Protein AF-0000000077106224 (afdb_homodimer)

Secondary structure (DSSP, 8-state):
-EEEEEEEE-S-HHHHHHHHHHHTTTS--EEEEEETTEEEEE-SS-EEEEE--TT-SPP---TT-EEEEE-SSHHHHHHHHHHHHHTT-EEEEEEEEETTEEEEEEE-TT--EEEEE-/-EEEEEEEE-S-HHHHHHHHHHHTTTS--EEEEEETTEEEEE-SS-EEEEE--TT-SPP---TT-EEEEE-SSHHHHHHHHHHHHHTT-EEEEEEEEETTEEEEEEE-TT--EEEEE-

Structure (mmCIF, N/CA/C/O backbone):
data_AF-0000000077106224-model_v1
#
loop_
_entity.id
_entity.type
_entity.pdbx_description
1 polymer 'Glyoxalase/bleomycin resistance protein/dioxygenase'
#
loop_
_atom_site.group_PDB
_atom_site.id
_atom_site.type_symbol
_atom_site.label_atom_id
_atom_site.label_alt_id
_atom_site.label_comp_id
_atom_site.label_asym_id
_atom_site.label_entity_id
_atom_site.label_seq_id
_atom_site.pdbx_PDB_ins_code
_atom_site.Cartn_x
_atom_site.Cartn_y
_atom_site.Cartn_z
_atom_site.occupancy
_atom_site.B_iso_or_equiv
_atom_site.auth_seq_id
_atom_site.auth_comp_id
_atom_site.auth_asym_id
_atom_site.auth_atom_id
_atom_site.pdbx_PDB_model_num
ATOM 1 N N . MET A 1 1 ? 2.574 3.871 15.477 1 91.69 1 MET A N 1
ATOM 2 C CA . MET A 1 1 ? 2.037 3.881 14.125 1 91.69 1 MET A CA 1
ATOM 3 C C . MET A 1 1 ? 2.189 2.512 13.469 1 91.69 1 MET A C 1
ATOM 5 O O . MET A 1 1 ? 3.221 1.855 13.625 1 91.69 1 MET A O 1
ATOM 9 N N . LYS A 1 2 ? 1.14 2.057 12.742 1 93.25 2 LYS A N 1
ATOM 10 C CA . LYS A 1 2 ? 1.173 0.781 12.039 1 93.25 2 LYS A CA 1
ATOM 11 C C . LYS A 1 2 ? 0.672 0.936 10.602 1 93.25 2 LYS A C 1
ATOM 13 O O . LYS A 1 2 ? -0.327 1.614 10.359 1 93.25 2 LYS A O 1
ATOM 18 N N . LEU A 1 3 ? 1.381 0.461 9.648 1 95.12 3 LEU A N 1
ATOM 19 C CA . LEU A 1 3 ? 0.882 0.271 8.289 1 95.12 3 LEU A CA 1
ATOM 20 C C . LEU A 1 3 ? -0.047 -0.937 8.219 1 95.12 3 LEU A C 1
ATOM 22 O O . LEU A 1 3 ? 0.413 -2.08 8.211 1 95.12 3 LEU A O 1
ATOM 26 N N . ASN A 1 4 ? -1.35 -0.7 8.195 1 95.5 4 ASN A N 1
ATOM 27 C CA . ASN A 1 4 ? -2.201 -1.866 8.406 1 95.5 4 ASN A CA 1
ATOM 28 C C . ASN A 1 4 ? -3.408 -1.853 7.469 1 95.5 4 ASN A C 1
ATOM 30 O O . ASN A 1 4 ? -4.371 -2.594 7.68 1 95.5 4 ASN A O 1
ATOM 34 N N . TYR A 1 5 ? -3.348 -0.993 6.473 1 96.75 5 TYR A N 1
ATOM 35 C CA . TYR A 1 5 ? -4.492 -0.914 5.57 1 96.75 5 TYR A CA 1
ATOM 36 C C . TYR A 1 5 ? -4.047 -0.562 4.156 1 96.75 5 TYR A C 1
ATOM 38 O O . TYR A 1 5 ? -3.242 0.35 3.959 1 96.75 5 TYR A O 1
ATOM 46 N N . VAL A 1 6 ? -4.559 -1.323 3.193 1 98.12 6 VAL A N 1
ATOM 47 C CA . VAL A 1 6 ? -4.285 -1.046 1.786 1 98.12 6 VAL A CA 1
ATOM 48 C C . VAL A 1 6 ? -5.555 -1.257 0.962 1 98.12 6 VAL A C 1
ATOM 50 O O . VAL A 1 6 ? -6.293 -2.219 1.184 1 98.12 6 VAL A O 1
ATOM 53 N N . VAL A 1 7 ? -5.766 -0.359 0.077 1 98 7 VAL A N 1
ATOM 54 C CA . VAL A 1 7 ? -6.801 -0.491 -0.945 1 98 7 VAL A CA 1
ATOM 55 C C . VAL A 1 7 ? -6.164 -0.449 -2.332 1 98 7 VAL A C 1
ATOM 57 O O . VAL A 1 7 ? -5.293 0.384 -2.6 1 98 7 VAL A O 1
ATOM 60 N N . LEU A 1 8 ? -6.551 -1.363 -3.156 1 98.44 8 LEU A N 1
ATOM 61 C CA . LEU A 1 8 ? -6.191 -1.307 -4.57 1 98.44 8 LEU A CA 1
ATOM 62 C C . LEU A 1 8 ? -7.43 -1.137 -5.438 1 98.44 8 LEU A C 1
ATOM 64 O O . LEU A 1 8 ? -8.492 -1.69 -5.133 1 98.44 8 LEU A O 1
ATOM 68 N N . GLY A 1 9 ? -7.285 -0.373 -6.48 1 98 9 GLY A N 1
ATOM 69 C CA . GLY A 1 9 ? -8.375 -0.219 -7.434 1 98 9 GLY A CA 1
ATOM 70 C C . GLY A 1 9 ? -8.516 -1.399 -8.375 1 98 9 GLY A C 1
ATOM 71 O O . GLY A 1 9 ? -7.52 -2.035 -8.734 1 98 9 GLY A O 1
ATOM 72 N N . THR A 1 10 ? -9.703 -1.619 -8.812 1 98.12 10 THR A N 1
ATOM 73 C CA . THR A 1 10 ? -9.953 -2.68 -9.781 1 98.12 10 THR A CA 1
ATOM 74 C C . THR A 1 10 ? -11 -2.25 -10.805 1 98.12 10 THR A C 1
ATOM 76 O O . THR A 1 10 ? -11.883 -1.445 -10.492 1 98.12 10 THR A O 1
ATOM 79 N N . ASN A 1 11 ? -10.867 -2.725 -11.992 1 97.94 11 ASN A N 1
ATOM 80 C CA . ASN A 1 11 ? -11.812 -2.445 -13.07 1 97.94 11 ASN A CA 1
ATOM 81 C C . ASN A 1 11 ? -12.797 -3.594 -13.258 1 97.94 11 ASN A C 1
ATOM 83 O O . ASN A 1 11 ? -13.734 -3.484 -14.055 1 97.94 11 ASN A O 1
ATOM 87 N N . ASN A 1 12 ? -12.586 -4.699 -12.625 1 96.88 12 ASN A N 1
ATOM 88 C CA . ASN A 1 12 ? -13.438 -5.883 -12.633 1 96.88 12 ASN A CA 1
ATOM 89 C C . ASN A 1 12 ? -13.469 -6.566 -11.273 1 96.88 12 ASN A C 1
ATOM 91 O O . ASN A 1 12 ? -12.648 -7.441 -10.992 1 96.88 12 ASN A O 1
ATOM 95 N N . MET A 1 13 ? -14.516 -6.238 -10.453 1 96.94 13 MET A N 1
ATOM 96 C CA . MET A 1 13 ? -14.594 -6.68 -9.062 1 96.94 13 MET A CA 1
ATOM 97 C C . MET A 1 13 ? -14.664 -8.203 -8.977 1 96.94 13 MET A C 1
ATOM 99 O O . MET A 1 13 ? -13.953 -8.812 -8.18 1 96.94 13 MET A O 1
ATOM 103 N N . ASP A 1 14 ? -15.43 -8.773 -9.805 1 96.62 14 ASP A N 1
ATOM 104 C CA . ASP A 1 14 ? -15.594 -10.219 -9.758 1 96.62 14 ASP A CA 1
ATOM 105 C C . ASP A 1 14 ? -14.266 -10.93 -10.016 1 96.62 14 ASP A C 1
ATOM 107 O O . ASP A 1 14 ? -13.883 -11.828 -9.266 1 96.62 14 ASP A O 1
ATOM 111 N N . ALA A 1 15 ? -13.609 -10.523 -11.078 1 97.38 15 ALA A N 1
ATOM 112 C CA . ALA A 1 15 ? -12.312 -11.117 -11.414 1 97.38 15 ALA A CA 1
ATOM 113 C C . ALA A 1 15 ? -11.289 -10.844 -10.32 1 97.38 15 ALA A C 1
ATOM 115 O O . ALA A 1 15 ? -10.5 -11.727 -9.969 1 97.38 15 ALA A O 1
ATOM 116 N N . GLY A 1 16 ? -11.328 -9.617 -9.797 1 97.62 16 GLY A N 1
ATOM 117 C CA . GLY A 1 16 ? -10.414 -9.258 -8.727 1 97.62 16 GLY A CA 1
ATOM 118 C C . GLY A 1 16 ? -10.625 -10.062 -7.461 1 97.62 16 GLY A C 1
ATOM 119 O O . GLY A 1 16 ? -9.664 -10.523 -6.84 1 97.62 16 GLY A O 1
ATOM 120 N N . VAL A 1 17 ? -11.852 -10.211 -7.117 1 96.69 17 VAL A N 1
ATOM 121 C CA . VAL A 1 17 ? -12.195 -10.961 -5.914 1 96.69 17 VAL A CA 1
ATOM 122 C C . VAL A 1 17 ? -11.75 -12.414 -6.062 1 96.69 17 VAL A C 1
ATOM 124 O O . VAL A 1 17 ? -11.164 -12.984 -5.137 1 96.69 17 VAL A O 1
ATOM 127 N N . LYS A 1 18 ? -11.969 -12.977 -7.195 1 96.44 18 LYS A N 1
ATOM 128 C CA . LYS A 1 18 ? -11.508 -14.336 -7.445 1 96.44 18 LYS A CA 1
ATOM 129 C C . LYS A 1 18 ? -9.992 -14.438 -7.309 1 96.44 18 LYS A C 1
ATOM 131 O O . LYS A 1 18 ? -9.484 -15.391 -6.715 1 96.44 18 LYS A O 1
ATOM 136 N N . PHE A 1 19 ? -9.32 -13.516 -7.836 1 98.06 19 PHE A N 1
ATOM 137 C CA . PHE A 1 19 ? -7.863 -13.453 -7.777 1 98.06 19 PHE A CA 1
ATOM 138 C C . PHE A 1 19 ? -7.383 -13.422 -6.332 1 98.06 19 PHE A C 1
ATOM 140 O O . PHE A 1 19 ? -6.586 -14.273 -5.926 1 98.06 19 PHE A O 1
ATOM 147 N N . TYR A 1 20 ? -7.883 -12.562 -5.527 1 97.62 20 TYR A N 1
ATOM 148 C CA . TYR A 1 20 ? -7.359 -12.359 -4.184 1 97.62 20 TYR A CA 1
ATOM 149 C C . TYR A 1 20 ? -7.918 -13.391 -3.2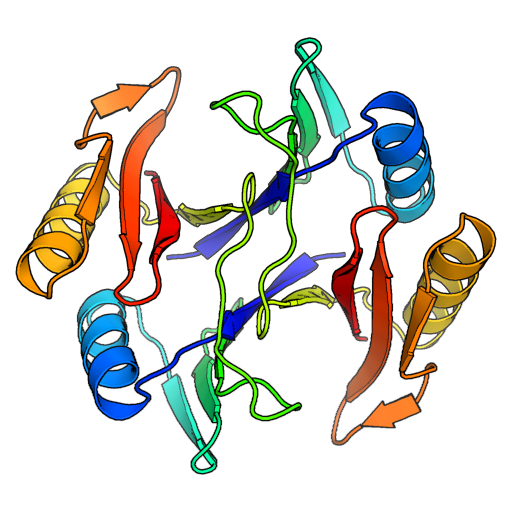17 1 97.62 20 TYR A C 1
ATOM 151 O O . TYR A 1 20 ? -7.254 -13.773 -2.25 1 97.62 20 TYR A O 1
ATOM 159 N N . ASP A 1 21 ? -9.141 -13.891 -3.471 1 95.94 21 ASP A N 1
ATOM 160 C CA . ASP A 1 21 ? -9.609 -15.055 -2.725 1 95.94 21 ASP A CA 1
ATOM 161 C C . ASP A 1 21 ? -8.602 -16.203 -2.807 1 95.94 21 ASP A C 1
ATOM 163 O O . ASP A 1 21 ? -8.297 -16.844 -1.799 1 95.94 21 ASP A O 1
ATOM 167 N N . SER A 1 22 ? -8.188 -16.391 -4.02 1 94.94 22 SER A N 1
ATOM 168 C CA . SER A 1 22 ? -7.254 -17.484 -4.258 1 94.94 22 SER A CA 1
ATOM 169 C C . SER A 1 22 ? -5.902 -17.203 -3.609 1 94.94 22 SER A C 1
ATOM 171 O O . SER A 1 22 ? -5.289 -18.094 -3.029 1 94.94 22 SER A O 1
ATOM 173 N N . LEU A 1 23 ? -5.441 -15.992 -3.709 1 94.44 23 LEU A N 1
ATOM 174 C CA . LEU A 1 23 ? -4.148 -15.609 -3.146 1 94.44 23 LEU A CA 1
ATOM 175 C C . LEU A 1 23 ? -4.156 -15.758 -1.628 1 94.44 23 LEU A C 1
ATOM 177 O O . LEU A 1 23 ? -3.164 -16.188 -1.037 1 94.44 23 LEU A O 1
ATOM 181 N N . PHE A 1 24 ? -5.297 -15.414 -1.008 1 93.81 24 PHE A N 1
ATOM 182 C CA . PHE A 1 24 ? -5.359 -15.344 0.447 1 93.81 24 PHE A CA 1
ATOM 183 C C . PHE A 1 24 ? -5.953 -16.625 1.024 1 93.81 24 PHE A C 1
ATOM 185 O O . PHE A 1 24 ? -6.246 -16.703 2.219 1 93.81 24 PHE A O 1
ATOM 192 N N . ASP A 1 25 ? -6.211 -17.594 0.212 1 88.88 25 ASP A N 1
ATOM 193 C CA . ASP A 1 25 ? -6.895 -18.828 0.584 1 88.88 25 ASP A CA 1
ATOM 194 C C . ASP A 1 25 ? -6.254 -19.453 1.816 1 88.88 25 ASP A C 1
ATOM 196 O O . ASP A 1 25 ? -6.953 -19.984 2.686 1 88.88 25 ASP A O 1
ATOM 200 N N . HIS A 1 26 ? -4.965 -19.344 2.102 1 82.88 26 HIS A N 1
ATOM 201 C CA . HIS A 1 26 ? -4.316 -20 3.229 1 82.88 26 HIS A CA 1
ATOM 202 C C . HIS A 1 26 ? -3.902 -19 4.297 1 82.88 26 HIS A C 1
ATOM 204 O O . HIS A 1 2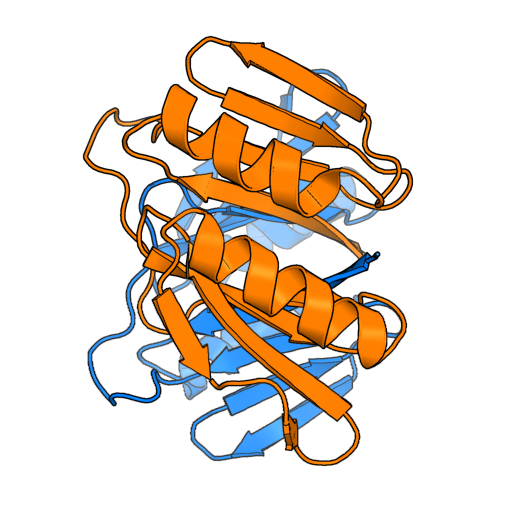6 ? -3.234 -19.359 5.27 1 82.88 26 HIS A O 1
ATOM 210 N N . ALA A 1 27 ? -4.176 -17.703 4.258 1 82.69 27 ALA A N 1
ATOM 211 C CA . ALA A 1 27 ? -3.707 -16.656 5.16 1 82.69 27 ALA A CA 1
ATOM 212 C C . ALA A 1 27 ? -4.75 -16.344 6.227 1 82.69 27 ALA A C 1
ATOM 214 O O . ALA A 1 27 ? -4.508 -15.531 7.125 1 82.69 27 ALA A O 1
ATOM 215 N N . GLU A 1 28 ? -5.609 -17.141 6.602 1 82.06 28 GLU A N 1
ATOM 216 C CA . GLU A 1 28 ? -6.645 -16.891 7.598 1 82.06 28 GLU A CA 1
ATOM 217 C C . GLU A 1 28 ? -7.223 -15.484 7.457 1 82.06 28 GLU A C 1
ATOM 219 O O . GLU A 1 28 ? -7.039 -14.641 8.336 1 82.06 28 GLU A O 1
ATOM 224 N N . MET A 1 29 ? -7.785 -15.117 6.527 1 89.56 29 MET A N 1
ATOM 225 C CA . MET A 1 29 ? -8.453 -13.852 6.25 1 89.56 29 MET A CA 1
ATOM 226 C C . MET A 1 29 ? -9.969 -14 6.355 1 89.56 29 MET A C 1
ATOM 228 O O . MET A 1 29 ? -10.523 -15.016 5.949 1 89.56 29 MET A O 1
ATOM 232 N N . ASN A 1 30 ? -10.57 -12.961 6.926 1 91.5 30 ASN A N 1
ATOM 233 C CA . ASN A 1 30 ? -12.031 -12.859 6.898 1 91.5 30 ASN A CA 1
ATOM 234 C C . ASN A 1 30 ? -12.5 -11.922 5.789 1 91.5 30 ASN A C 1
ATOM 236 O O . ASN A 1 30 ? -12.227 -10.727 5.82 1 91.5 30 ASN A O 1
ATOM 240 N N . LYS A 1 31 ? -13.156 -12.539 4.906 1 93.38 31 LYS A N 1
ATOM 241 C CA . LYS A 1 31 ? -13.641 -11.758 3.777 1 93.38 31 LYS A CA 1
ATOM 242 C C . LYS A 1 31 ? -14.977 -11.094 4.105 1 93.38 31 LYS A C 1
ATOM 244 O O . LYS A 1 31 ? -15.867 -11.727 4.68 1 93.38 31 LYS A O 1
ATOM 249 N N . MET A 1 32 ? -15.023 -9.789 3.744 1 91.69 32 MET A N 1
ATOM 250 C CA . MET A 1 32 ? -16.25 -9.016 3.906 1 91.69 32 MET A CA 1
ATOM 251 C C . MET A 1 32 ? -16.562 -8.234 2.637 1 91.69 32 MET A C 1
ATOM 253 O O . MET A 1 32 ? -15.727 -7.484 2.135 1 91.69 32 MET A O 1
ATOM 257 N N . VAL A 1 33 ? -17.766 -8.508 2.154 1 88 33 VAL A N 1
ATOM 258 C CA . VAL A 1 33 ? -18.234 -7.723 1.017 1 88 33 VAL A CA 1
ATOM 259 C C . VAL A 1 33 ? -19.016 -6.508 1.511 1 88 33 VAL A C 1
ATOM 261 O O . VAL A 1 33 ? -20.125 -6.648 2.016 1 88 33 VAL A O 1
ATOM 264 N N . ALA A 1 34 ? -18.359 -5.359 1.449 1 78.5 34 ALA A N 1
ATOM 265 C CA . ALA A 1 34 ? -18.969 -4.145 1.963 1 78.5 34 ALA A CA 1
ATOM 266 C C . ALA A 1 34 ? -20.047 -3.627 1.005 1 78.5 34 ALA A C 1
ATOM 268 O O . ALA A 1 34 ? -21.078 -3.113 1.437 1 78.5 34 ALA A O 1
ATOM 269 N N . SER A 1 35 ? -19.719 -3.668 -0.212 1 83.88 35 SER A N 1
ATOM 270 C CA . SER A 1 35 ? -20.625 -3.24 -1.273 1 83.88 35 SER A CA 1
ATOM 271 C C . SER A 1 35 ? -20.203 -3.812 -2.623 1 83.88 35 SER A C 1
ATOM 273 O O . SER A 1 35 ? -19.25 -4.578 -2.705 1 83.88 35 SER A O 1
ATOM 275 N N . ASP A 1 36 ? -20.984 -3.363 -3.551 1 84.12 36 ASP A N 1
ATOM 276 C CA . ASP A 1 36 ? -20.609 -3.777 -4.902 1 84.12 36 ASP A CA 1
ATOM 277 C C . ASP A 1 36 ? -19.312 -3.107 -5.352 1 84.12 36 ASP A C 1
ATOM 279 O O . ASP A 1 36 ? -18.688 -3.545 -6.316 1 84.12 36 ASP A O 1
ATOM 283 N N . ARG A 1 37 ? -18.922 -2.184 -4.582 1 90 37 ARG A N 1
ATOM 284 C CA . ARG A 1 37 ? -17.781 -1.405 -5.043 1 90 37 ARG A CA 1
ATOM 285 C C . ARG A 1 37 ? -16.547 -1.693 -4.195 1 90 37 ARG A C 1
ATOM 287 O O . ARG A 1 37 ? -15.453 -1.188 -4.48 1 90 37 ARG A O 1
ATOM 294 N N . MET A 1 38 ? -16.781 -2.541 -3.156 1 94.12 38 MET A N 1
ATOM 295 C CA . MET A 1 38 ? -15.625 -2.744 -2.275 1 94.12 38 MET A CA 1
ATOM 296 C C . MET A 1 38 ? -15.711 -4.098 -1.579 1 94.12 38 MET A C 1
ATOM 298 O O . MET A 1 38 ? -16.766 -4.48 -1.079 1 94.12 38 MET A O 1
ATOM 302 N N . THR A 1 39 ? -14.68 -4.812 -1.581 1 96.38 39 THR A N 1
ATOM 303 C CA . THR A 1 39 ? -14.492 -6.066 -0.859 1 96.38 39 THR A CA 1
ATOM 304 C C . THR A 1 39 ? -13.266 -5.996 0.046 1 96.38 39 THR A C 1
ATOM 306 O O . THR A 1 39 ? -12.211 -5.504 -0.365 1 96.38 39 THR A O 1
ATOM 309 N N . TYR A 1 40 ? -13.414 -6.57 1.257 1 95.38 40 TYR A N 1
ATOM 310 C CA . TYR A 1 40 ? -12.352 -6.531 2.252 1 95.38 40 TYR A CA 1
ATOM 311 C C . TYR A 1 40 ? -11.875 -7.938 2.602 1 95.38 40 TYR A C 1
ATOM 313 O O . TYR A 1 40 ? -12.672 -8.875 2.637 1 95.38 40 TYR A O 1
ATOM 321 N N . TRP A 1 41 ? -10.633 -8.031 2.783 1 96.5 41 TRP A N 1
ATOM 322 C CA . TRP A 1 41 ? -10.008 -9.156 3.467 1 96.5 41 TRP A CA 1
ATOM 323 C C . TRP A 1 41 ? -9.328 -8.703 4.754 1 96.5 41 TRP A C 1
ATOM 325 O O . TRP A 1 41 ? -8.359 -7.938 4.715 1 96.5 41 TRP A O 1
ATOM 335 N N . LEU A 1 42 ? -9.812 -9.203 5.871 1 94.25 42 LEU A N 1
ATOM 336 C CA . LEU A 1 42 ? -9.367 -8.734 7.18 1 94.25 42 LEU A CA 1
ATOM 337 C C . LEU A 1 42 ? -8.562 -9.812 7.898 1 94.25 42 LEU A C 1
ATOM 339 O O . LEU A 1 42 ? -8.977 -10.969 7.949 1 94.25 42 LEU A O 1
ATOM 343 N N . SER A 1 43 ? -7.441 -9.414 8.312 1 92.94 43 SER A N 1
ATOM 344 C CA . SER A 1 43 ? -6.668 -10.242 9.227 1 92.94 43 SER A CA 1
ATOM 345 C C . SER A 1 43 ? -6.609 -9.625 10.617 1 92.94 43 SER A C 1
ATOM 347 O O . SER A 1 43 ? -7.191 -8.562 10.859 1 92.94 43 SER A O 1
ATOM 349 N N . GLU A 1 44 ? -5.953 -10.32 11.5 1 88.88 44 GLU A N 1
ATOM 350 C CA . GLU A 1 44 ? -5.785 -9.789 12.852 1 88.88 44 GLU A CA 1
ATOM 351 C C . GLU A 1 44 ? -4.914 -8.531 12.836 1 88.88 44 GLU A C 1
ATOM 353 O O . GLU A 1 44 ? -5.109 -7.629 13.656 1 88.88 44 GLU A O 1
ATOM 358 N N . ASP A 1 45 ? -4.141 -8.406 11.797 1 91 45 ASP A N 1
ATOM 359 C CA . ASP A 1 45 ? -3.096 -7.391 11.875 1 91 45 ASP A CA 1
ATOM 360 C C . ASP A 1 45 ? -3.277 -6.324 10.797 1 91 45 ASP A C 1
ATOM 362 O O . ASP A 1 45 ? -2.703 -5.238 10.883 1 91 45 ASP A O 1
ATOM 366 N N . PHE A 1 46 ? -4.055 -6.707 9.766 1 94.31 46 PHE A N 1
ATOM 367 C CA . PHE A 1 46 ? -4.188 -5.734 8.688 1 94.31 46 PHE A CA 1
ATOM 368 C C . PHE A 1 46 ? -5.477 -5.965 7.902 1 94.31 46 PHE A C 1
ATOM 370 O O . PHE A 1 46 ? -6.129 -7 8.062 1 94.31 46 PHE A O 1
ATOM 377 N N . ALA A 1 47 ? -5.836 -4.945 7.156 1 95.88 47 ALA A N 1
ATOM 378 C CA . ALA A 1 47 ? -6.953 -5.004 6.219 1 95.88 47 ALA A CA 1
ATOM 379 C C . ALA A 1 47 ? -6.488 -4.719 4.793 1 95.88 47 ALA A C 1
ATOM 381 O O . ALA A 1 47 ? -5.66 -3.834 4.57 1 95.88 47 ALA A O 1
ATOM 382 N N . PHE A 1 48 ? -6.938 -5.555 3.902 1 97.56 48 PHE A N 1
ATOM 383 C CA . PHE A 1 48 ? -6.762 -5.355 2.469 1 97.56 48 PHE A CA 1
ATOM 384 C C . PHE A 1 48 ? -8.109 -5.203 1.772 1 97.56 48 PHE A C 1
ATOM 386 O O . PHE A 1 48 ? -9.062 -5.91 2.094 1 97.56 48 PHE A O 1
ATOM 393 N N . ALA A 1 49 ? -8.156 -4.273 0.859 1 97.62 49 ALA A N 1
ATOM 394 C CA . ALA A 1 49 ? -9.43 -4.09 0.165 1 97.62 49 ALA A CA 1
ATOM 395 C C . ALA A 1 49 ? -9.211 -3.895 -1.333 1 97.62 49 ALA A C 1
ATOM 397 O O . ALA A 1 49 ? -8.188 -3.348 -1.754 1 97.62 49 ALA A O 1
ATOM 398 N N . LEU A 1 50 ? -10.078 -4.367 -2.049 1 97.62 50 LEU A N 1
ATOM 399 C CA . LEU A 1 50 ? -10.25 -4.047 -3.463 1 97.62 50 LEU A CA 1
ATOM 400 C C . LEU A 1 50 ? -11.453 -3.133 -3.67 1 97.62 50 LEU A C 1
ATOM 402 O O . LEU A 1 50 ? -12.516 -3.346 -3.074 1 97.62 50 LEU A O 1
ATOM 406 N N . ALA A 1 51 ? -11.289 -2.137 -4.492 1 97.06 51 ALA A N 1
ATOM 407 C CA . ALA A 1 51 ? -12.375 -1.181 -4.664 1 97.06 51 ALA A CA 1
ATOM 408 C C . ALA A 1 51 ? -12.469 -0.706 -6.109 1 97.06 51 ALA A C 1
ATOM 410 O O . ALA A 1 51 ? -11.445 -0.502 -6.77 1 97.06 51 ALA A O 1
ATOM 411 N N . ILE A 1 52 ? -13.695 -0.525 -6.539 1 96.38 52 ILE A N 1
ATOM 412 C CA . ILE A 1 52 ? -13.914 0.346 -7.691 1 96.38 52 ILE A CA 1
ATOM 413 C C . ILE A 1 52 ? -13.688 1.801 -7.285 1 96.38 52 ILE A C 1
ATOM 415 O O . ILE A 1 52 ? -14.219 2.262 -6.273 1 96.38 52 ILE A O 1
ATOM 419 N N . PRO A 1 53 ? -12.891 2.465 -8.148 1 96.19 53 PRO A N 1
ATOM 420 C CA . PRO A 1 53 ? -12.562 3.828 -7.723 1 96.19 53 PRO A CA 1
ATOM 421 C C . PRO A 1 53 ? -13.805 4.66 -7.402 1 96.19 53 PRO A C 1
ATOM 423 O O . PRO A 1 53 ? -14.82 4.559 -8.102 1 96.19 53 PRO A O 1
ATOM 426 N N . PHE A 1 54 ? -13.688 5.508 -6.414 1 90.25 54 PHE A N 1
ATOM 427 C CA . PHE A 1 54 ? -14.805 6.293 -5.91 1 90.25 54 PHE A CA 1
ATOM 428 C C . PHE A 1 54 ? -15.328 7.242 -6.984 1 90.25 54 PHE A C 1
ATOM 430 O O . PHE A 1 54 ? -16.531 7.531 -7.031 1 90.25 54 PHE A O 1
ATOM 437 N N . ASP A 1 55 ? -14.469 7.672 -7.832 1 92.44 55 ASP A N 1
ATOM 438 C CA . ASP A 1 55 ? -14.867 8.617 -8.875 1 92.44 55 ASP A CA 1
ATOM 439 C C . ASP A 1 55 ? -15.438 7.887 -10.086 1 92.44 55 ASP A C 1
ATOM 441 O O . ASP A 1 55 ? -15.758 8.516 -11.102 1 92.44 55 ASP A O 1
ATOM 445 N N . ALA A 1 56 ? -15.406 6.574 -10.008 1 90.31 56 ALA A N 1
ATOM 446 C CA . ALA A 1 56 ? -16 5.672 -10.984 1 90.31 56 ALA A CA 1
ATOM 447 C C . ALA A 1 56 ? -15.234 5.703 -12.305 1 90.31 56 ALA A C 1
ATOM 449 O O . ALA A 1 56 ? -15.742 5.262 -13.336 1 90.31 56 ALA A O 1
ATOM 450 N N . GLN A 1 57 ? -14.086 6.352 -12.25 1 95.62 57 GLN A N 1
ATOM 451 C CA . GLN A 1 57 ? -13.195 6.293 -13.406 1 95.62 57 GLN A CA 1
ATOM 452 C C . GLN A 1 57 ? -12.367 5.008 -13.391 1 95.62 57 GLN A C 1
ATOM 454 O O . GLN A 1 57 ? -12.43 4.23 -12.438 1 95.62 57 GLN A O 1
ATOM 459 N N . THR A 1 58 ? -11.68 4.793 -14.516 1 97.44 58 THR A N 1
ATOM 460 C CA . THR A 1 58 ? -10.867 3.59 -14.664 1 97.44 58 THR A CA 1
ATOM 461 C C . THR A 1 58 ? -9.859 3.48 -13.523 1 97.44 58 THR A C 1
ATOM 463 O O . THR A 1 58 ? -9.172 4.453 -13.203 1 97.44 58 THR A O 1
ATOM 466 N N . ALA A 1 59 ? -9.844 2.34 -12.844 1 97.69 59 ALA A N 1
ATOM 467 C CA . ALA A 1 59 ? -8.781 2.059 -11.883 1 97.69 59 ALA A CA 1
ATOM 468 C C . ALA A 1 59 ? -7.422 1.996 -12.562 1 97.69 59 ALA A C 1
ATOM 470 O O . ALA A 1 59 ? -7.293 1.438 -13.656 1 97.69 59 ALA A O 1
ATOM 471 N N . THR A 1 60 ? -6.441 2.605 -11.945 1 97.56 6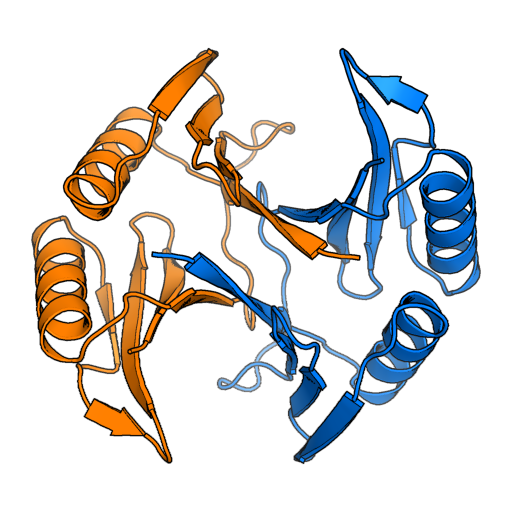0 THR A N 1
ATOM 472 C CA . THR A 1 60 ? -5.082 2.57 -12.469 1 97.56 60 THR A CA 1
ATOM 473 C C . THR A 1 60 ? -4.09 2.195 -11.367 1 97.56 60 THR A C 1
ATOM 475 O O . THR A 1 60 ? -4.391 2.32 -10.18 1 97.56 60 THR A O 1
ATOM 478 N N . HIS A 1 61 ? -2.975 1.688 -11.82 1 96.69 61 HIS A N 1
ATOM 479 C CA . HIS A 1 61 ? -1.864 1.421 -10.914 1 96.69 61 HIS A CA 1
ATOM 480 C C . HIS A 1 61 ? -0.855 2.564 -10.93 1 96.69 61 HIS A C 1
ATOM 482 O O . HIS A 1 61 ? -0.749 3.293 -11.922 1 96.69 61 HIS A O 1
ATOM 488 N N . GLY A 1 62 ? -0.231 2.719 -9.82 1 96.75 62 GLY A N 1
ATOM 489 C CA . GLY A 1 62 ? 0.811 3.732 -9.766 1 96.75 62 GLY A CA 1
ATOM 490 C C . GLY A 1 62 ? 2.129 3.266 -10.352 1 96.75 62 GLY A C 1
ATOM 491 O O . GLY A 1 62 ? 2.521 2.109 -10.172 1 96.75 62 GLY A O 1
ATOM 492 N N . ASN A 1 63 ? 2.783 4.191 -11.055 1 97.62 63 ASN A N 1
ATOM 493 C CA . ASN A 1 63 ? 4.164 3.924 -11.445 1 97.62 63 ASN A CA 1
ATOM 494 C C . ASN A 1 63 ? 5.133 4.203 -10.305 1 97.62 63 ASN A C 1
ATOM 496 O O . ASN A 1 63 ? 5.285 5.348 -9.875 1 97.62 63 ASN A O 1
ATOM 500 N N . GLY A 1 64 ? 5.719 3.146 -9.836 1 96.62 64 GLY A N 1
ATOM 501 C CA . GLY A 1 64 ? 6.609 3.279 -8.695 1 96.62 64 GLY A CA 1
ATOM 502 C C . GLY A 1 64 ? 6.012 2.736 -7.406 1 96.62 64 GLY A C 1
ATOM 503 O O . GLY A 1 64 ? 6.703 2.637 -6.391 1 96.62 64 GLY A O 1
ATOM 504 N N . SER A 1 65 ? 4.75 2.375 -7.441 1 97.5 65 SER A N 1
ATOM 505 C CA . SER A 1 65 ? 4.07 1.889 -6.246 1 97.5 65 SER A CA 1
ATOM 506 C C . SER A 1 65 ? 4.145 0.369 -6.145 1 97.5 65 SER A C 1
ATOM 508 O O . SER A 1 65 ? 4.148 -0.324 -7.164 1 97.5 65 SER A O 1
ATOM 510 N N . MET A 1 66 ? 4.215 -0.088 -4.93 1 98.19 66 MET A N 1
ATOM 511 C CA . MET A 1 66 ? 4.281 -1.522 -4.668 1 98.19 66 MET A CA 1
ATOM 512 C C . MET A 1 66 ? 3.812 -1.838 -3.252 1 98.19 66 MET A C 1
ATOM 514 O O . MET A 1 66 ? 4.105 -1.092 -2.316 1 98.19 66 MET A O 1
ATOM 518 N N . ILE A 1 67 ? 3.049 -2.885 -3.154 1 98.19 67 ILE A N 1
ATOM 519 C CA . ILE A 1 67 ? 2.707 -3.41 -1.836 1 98.19 67 ILE A CA 1
ATOM 520 C C . ILE A 1 67 ? 3.402 -4.754 -1.619 1 98.19 67 ILE A C 1
ATOM 522 O O . ILE A 1 67 ? 3.529 -5.551 -2.551 1 98.19 67 ILE A O 1
ATOM 526 N N . GLY A 1 68 ? 3.818 -4.945 -0.419 1 97.88 68 GLY A N 1
ATOM 527 C CA . GLY A 1 68 ? 4.551 -6.164 -0.115 1 97.88 68 GLY A CA 1
ATOM 528 C C . GLY A 1 68 ? 3.959 -6.941 1.047 1 97.88 68 GLY A C 1
ATOM 529 O O . GLY A 1 68 ? 3.572 -6.355 2.059 1 97.88 68 GLY A O 1
ATOM 530 N N . PHE A 1 69 ? 3.953 -8.227 0.888 1 97.06 69 PHE A N 1
ATOM 531 C CA . PHE A 1 69 ? 3.541 -9.148 1.938 1 97.06 69 PHE A CA 1
ATOM 532 C C . PHE A 1 69 ? 4.711 -10.016 2.385 1 97.06 69 PHE A C 1
ATOM 534 O O . PHE A 1 69 ? 5.395 -10.625 1.555 1 97.06 69 PHE A O 1
ATOM 541 N N . SER A 1 70 ? 4.949 -10.062 3.666 1 96.19 70 SER A N 1
ATOM 542 C CA . SER A 1 70 ? 5.781 -11.117 4.227 1 96.19 70 SER A CA 1
ATOM 543 C C . SER A 1 70 ? 4.984 -12.406 4.414 1 96.19 70 SER A C 1
ATOM 545 O O . SER A 1 70 ? 4.016 -12.445 5.176 1 96.19 70 SER A O 1
ATOM 547 N N . VAL A 1 71 ? 5.445 -13.445 3.758 1 95.88 71 VAL A N 1
ATOM 548 C CA . VAL A 1 71 ? 4.574 -14.617 3.682 1 95.88 71 VAL A CA 1
ATOM 549 C C . VAL A 1 71 ? 5.164 -15.75 4.512 1 95.88 71 VAL A C 1
ATOM 551 O O . VAL A 1 71 ? 4.574 -16.828 4.609 1 95.88 71 VAL A O 1
ATOM 554 N N . GLY A 1 72 ? 6.371 -15.578 5.074 1 94.25 72 GLY A N 1
ATOM 555 C CA . GLY A 1 72 ? 6.84 -16.422 6.164 1 94.25 72 GLY A CA 1
ATOM 556 C C . GLY A 1 72 ? 7.891 -17.422 5.73 1 94.25 72 GLY A C 1
ATOM 557 O O . GLY A 1 72 ? 8.672 -17.906 6.555 1 94.25 72 GLY A O 1
ATOM 558 N N . SER A 1 73 ? 7.906 -17.844 4.359 1 96.44 73 SER A N 1
ATOM 559 C CA . SER A 1 73 ? 8.883 -18.828 3.906 1 96.44 73 SER A CA 1
ATOM 560 C C . SER A 1 73 ? 9.102 -18.734 2.398 1 96.44 73 SER A C 1
ATOM 562 O O . SER A 1 73 ? 8.227 -18.281 1.668 1 96.44 73 SER A O 1
ATOM 564 N N . PRO A 1 74 ? 10.281 -19.234 1.93 1 97.94 74 PRO A N 1
ATOM 565 C CA . PRO A 1 74 ? 10.516 -19.297 0.485 1 97.94 74 PRO A CA 1
ATOM 566 C C . PRO A 1 74 ? 9.484 -20.156 -0.246 1 97.94 74 PRO A C 1
ATOM 568 O O . PRO A 1 74 ? 9.062 -19.797 -1.353 1 97.94 74 PRO A O 1
ATOM 571 N N . ALA A 1 75 ? 9.102 -21.188 0.353 1 97.62 75 ALA A N 1
ATOM 572 C CA . ALA A 1 75 ? 8.109 -22.062 -0.255 1 97.62 75 ALA A CA 1
ATOM 573 C C . ALA A 1 75 ? 6.793 -21.328 -0.49 1 97.62 75 ALA A C 1
ATOM 575 O O . ALA A 1 75 ? 6.156 -21.5 -1.53 1 97.62 75 ALA A O 1
ATOM 576 N N . GLU A 1 76 ? 6.395 -20.484 0.436 1 97.31 76 GLU A N 1
ATOM 577 C CA . GLU A 1 76 ? 5.156 -19.719 0.304 1 97.31 76 GLU A CA 1
ATOM 578 C C . GLU A 1 76 ? 5.289 -18.641 -0.759 1 97.31 76 GLU A C 1
ATOM 580 O O . GLU A 1 76 ? 4.324 -18.312 -1.455 1 97.31 76 GLU A O 1
ATOM 585 N N . VAL A 1 77 ? 6.461 -18.047 -0.875 1 98.19 77 VAL A N 1
ATOM 586 C CA . VAL A 1 77 ? 6.719 -17.078 -1.938 1 98.19 77 VAL A CA 1
ATOM 587 C C . VAL A 1 77 ? 6.488 -17.734 -3.299 1 98.19 77 VAL A C 1
ATOM 589 O O . VAL A 1 77 ? 5.777 -17.188 -4.145 1 98.19 77 VAL A O 1
ATOM 592 N N . GLU A 1 78 ? 7.039 -18.906 -3.48 1 98.44 78 GLU A N 1
ATOM 593 C CA . GLU A 1 78 ? 6.902 -19.625 -4.742 1 98.44 78 GLU A CA 1
ATOM 594 C C . GLU A 1 78 ? 5.449 -20 -5.008 1 98.44 78 GLU A C 1
ATOM 596 O O . GLU A 1 78 ? 4.957 -19.859 -6.133 1 98.44 78 GLU A O 1
ATOM 601 N N . ARG A 1 79 ? 4.84 -20.453 -3.99 1 97.62 79 ARG A N 1
ATOM 602 C CA . ARG A 1 79 ? 3.447 -20.875 -4.129 1 97.62 79 ARG A CA 1
ATOM 603 C C . ARG A 1 79 ? 2.566 -19.703 -4.555 1 97.62 79 ARG A C 1
ATOM 605 O O . ARG A 1 79 ? 1.787 -19.812 -5.504 1 97.62 79 ARG A O 1
ATOM 612 N N . LEU A 1 80 ? 2.701 -18.609 -3.883 1 97.69 80 LEU A N 1
ATOM 613 C CA . LEU A 1 80 ? 1.853 -17.453 -4.141 1 97.69 80 LEU A CA 1
ATOM 614 C C . LEU A 1 80 ? 2.186 -16.812 -5.488 1 97.69 80 LEU A C 1
ATOM 616 O O . LEU A 1 80 ? 1.295 -16.328 -6.188 1 97.69 80 LEU A O 1
ATOM 620 N N . TYR A 1 81 ? 3.445 -16.844 -5.812 1 98.38 81 TYR A N 1
ATOM 621 C CA . TYR A 1 81 ? 3.844 -16.375 -7.141 1 98.38 81 TYR A CA 1
ATOM 622 C C . TYR A 1 81 ? 3.152 -17.203 -8.227 1 98.38 81 TYR A C 1
ATOM 624 O O . TYR A 1 81 ? 2.52 -16.641 -9.125 1 98.38 81 TYR A O 1
ATOM 632 N N . LYS A 1 82 ? 3.328 -18.469 -8.148 1 98.31 82 LYS A N 1
ATOM 633 C CA . LYS A 1 82 ? 2.725 -19.359 -9.133 1 98.31 82 LYS A CA 1
ATOM 634 C C . LYS A 1 82 ? 1.213 -19.172 -9.195 1 98.31 82 LYS A C 1
ATOM 636 O O . LYS A 1 82 ? 0.636 -19.125 -10.289 1 98.31 82 LYS A O 1
ATOM 641 N N . LYS A 1 83 ? 0.616 -19.078 -8.078 1 97.69 83 LYS A N 1
ATOM 642 C CA . LYS A 1 83 ? -0.829 -18.875 -8.016 1 97.69 83 LYS A CA 1
ATOM 643 C C . LYS A 1 83 ? -1.237 -17.594 -8.719 1 97.69 83 LYS A C 1
ATOM 645 O O . LYS A 1 83 ? -2.195 -17.578 -9.492 1 97.69 83 LYS A O 1
ATOM 650 N N . ALA A 1 84 ? -0.521 -16.531 -8.453 1 98.25 84 ALA A N 1
ATOM 651 C CA . ALA A 1 84 ? -0.816 -15.242 -9.07 1 98.25 84 ALA A CA 1
ATOM 652 C C . ALA A 1 84 ? -0.714 -15.32 -10.586 1 98.25 84 ALA A C 1
ATOM 654 O O . ALA A 1 84 ? -1.57 -14.789 -11.305 1 98.25 84 ALA A O 1
ATOM 655 N N . ILE A 1 85 ? 0.277 -15.992 -11.023 1 98.56 85 ILE A N 1
ATOM 656 C CA . ILE A 1 85 ? 0.494 -16.125 -12.461 1 98.56 85 ILE A CA 1
ATOM 657 C C . ILE A 1 85 ? -0.617 -16.969 -13.07 1 98.56 85 ILE A C 1
ATOM 659 O O . ILE A 1 85 ? -1.196 -16.609 -14.094 1 98.56 85 ILE A O 1
ATOM 663 N N . ASP A 1 86 ? -0.888 -18.016 -12.406 1 97.94 86 ASP A N 1
ATOM 664 C CA . ASP A 1 86 ? -1.918 -18.938 -12.891 1 97.94 86 ASP A CA 1
ATOM 665 C C . ASP A 1 86 ? -3.268 -18.234 -13 1 97.94 86 ASP A C 1
ATOM 667 O O . ASP A 1 86 ? -4.078 -18.578 -13.867 1 97.94 86 ASP A O 1
ATOM 671 N N . LEU A 1 87 ? -3.5 -17.281 -12.227 1 97.56 87 LEU A N 1
ATOM 672 C CA . LEU A 1 87 ? -4.785 -16.594 -12.156 1 97.56 87 LEU A CA 1
ATOM 673 C C . LEU A 1 87 ? -4.836 -15.422 -13.133 1 97.56 87 LEU A C 1
ATOM 675 O O . LEU A 1 87 ? -5.852 -14.734 -13.227 1 97.56 87 LEU A O 1
ATOM 679 N N . GLY A 1 88 ? -3.76 -15.227 -13.805 1 98.12 88 GLY A N 1
ATOM 680 C CA . GLY A 1 88 ? -3.779 -14.203 -14.836 1 98.12 88 GLY A CA 1
ATOM 681 C C . GLY A 1 88 ? -2.906 -13.008 -14.508 1 98.12 88 GLY A C 1
ATOM 682 O O . GLY A 1 88 ? -2.814 -12.062 -15.297 1 98.12 88 GLY A O 1
ATOM 683 N N . GLY A 1 89 ? -2.299 -13.016 -13.32 1 98.5 89 GLY A N 1
ATOM 684 C CA . GLY A 1 89 ? -1.297 -12 -13.055 1 98.5 89 GLY A CA 1
ATOM 685 C C . GLY A 1 89 ? -0.078 -12.102 -13.945 1 98.5 89 GLY A C 1
ATOM 686 O O . GLY A 1 89 ? 0.052 -13.062 -14.719 1 98.5 89 GLY A O 1
ATOM 687 N N . THR A 1 90 ? 0.753 -11.055 -13.883 1 98.5 90 THR A N 1
ATOM 688 C CA . THR A 1 90 ? 1.937 -11.062 -14.734 1 98.5 90 THR A CA 1
ATOM 689 C C . THR A 1 90 ? 3.209 -11.023 -13.898 1 98.5 90 THR A C 1
ATOM 691 O O . THR A 1 90 ? 3.203 -10.5 -12.781 1 98.5 90 THR A O 1
ATOM 694 N N . CYS A 1 91 ? 4.277 -11.539 -14.461 1 98.5 91 CYS A N 1
ATOM 695 C CA . CYS A 1 91 ? 5.562 -11.625 -13.773 1 98.5 91 CYS A CA 1
ATOM 696 C C . CYS A 1 91 ? 6.285 -10.281 -13.805 1 98.5 91 CYS A C 1
ATOM 698 O O . CYS A 1 91 ? 6.418 -9.672 -14.867 1 98.5 91 CYS A O 1
ATOM 700 N N . GLU A 1 92 ? 6.703 -9.898 -12.688 1 97.69 92 GLU A N 1
ATOM 701 C CA . GLU A 1 92 ? 7.574 -8.734 -12.57 1 97.69 92 GLU A CA 1
ATOM 702 C C . GLU A 1 92 ? 8.914 -9.102 -11.945 1 97.69 92 GLU A C 1
ATOM 704 O O . GLU A 1 92 ? 9.742 -8.234 -11.672 1 97.69 92 GLU A O 1
ATOM 709 N N . GLY A 1 93 ? 9.086 -10.336 -11.609 1 98 93 GLY A N 1
ATOM 710 C CA . GLY A 1 93 ? 10.273 -10.906 -11.008 1 98 93 GLY A CA 1
ATOM 711 C C . GLY A 1 93 ? 10.031 -12.266 -10.383 1 98 93 GLY A C 1
ATOM 712 O O . GLY A 1 93 ? 9.305 -12.383 -9.398 1 98 93 GLY A O 1
ATOM 713 N N . GLN A 1 94 ? 10.609 -13.289 -11.039 1 98.62 94 GLN A N 1
ATOM 714 C CA . GLN A 1 94 ? 10.438 -14.656 -10.555 1 98.62 94 GLN A CA 1
ATOM 715 C C . GLN A 1 94 ? 11.023 -14.828 -9.156 1 98.62 94 GLN A C 1
ATOM 717 O O . GLN A 1 94 ? 11.844 -14.016 -8.719 1 98.62 94 GLN A O 1
ATOM 722 N N . PRO A 1 95 ? 10.531 -15.867 -8.453 1 98.69 95 PRO A N 1
ATOM 723 C CA . PRO A 1 95 ? 11.117 -16.125 -7.133 1 98.69 95 PRO A CA 1
ATOM 724 C C . PRO A 1 95 ? 12.633 -16.281 -7.18 1 98.69 95 PRO A C 1
ATOM 726 O O . PRO A 1 95 ? 13.148 -17.062 -7.984 1 98.69 95 PRO A O 1
ATOM 729 N N . ASN A 1 96 ? 13.258 -15.5 -6.352 1 98.5 96 ASN A N 1
ATOM 730 C CA . ASN A 1 96 ? 14.719 -15.5 -6.305 1 98.5 96 ASN A CA 1
ATOM 731 C C . ASN A 1 96 ? 15.242 -14.867 -5.02 1 98.5 96 ASN A C 1
ATOM 733 O O . ASN A 1 96 ? 14.531 -14.109 -4.367 1 98.5 96 ASN A O 1
ATOM 737 N N . GLN A 1 97 ? 16.453 -15.234 -4.703 1 97.75 97 GLN A N 1
ATOM 738 C CA . GLN A 1 97 ? 17.125 -14.586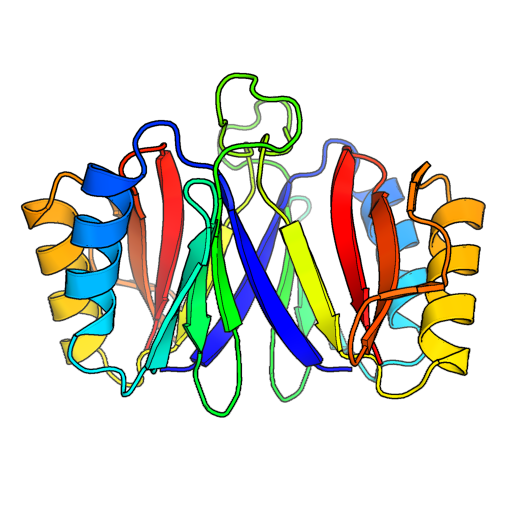 -3.576 1 97.75 97 GLN A CA 1
ATOM 739 C C . GLN A 1 97 ? 17.578 -13.18 -3.939 1 97.75 97 GLN A C 1
ATOM 741 O O . GLN A 1 97 ? 18.312 -12.984 -4.906 1 97.75 97 GLN A O 1
ATOM 746 N N . ARG A 1 98 ? 17.141 -12.258 -3.289 1 94.62 98 ARG A N 1
ATOM 747 C CA . ARG A 1 98 ? 17.5 -10.859 -3.48 1 94.62 98 ARG A CA 1
ATOM 748 C C . ARG A 1 98 ? 18.016 -10.242 -2.18 1 94.62 98 ARG A C 1
ATOM 750 O O . ARG A 1 98 ? 17.219 -9.797 -1.349 1 94.62 98 ARG A O 1
ATOM 757 N N . GLY A 1 99 ? 19.312 -10.148 -2.076 1 91.94 99 GLY A N 1
ATOM 758 C CA . GLY A 1 99 ? 19.875 -9.773 -0.792 1 91.94 99 GLY A CA 1
ATOM 759 C C . GLY A 1 99 ? 19.547 -10.75 0.319 1 91.94 99 GLY A C 1
ATOM 760 O O . GLY A 1 99 ? 19.766 -11.961 0.176 1 91.94 99 GLY A O 1
ATOM 761 N N . PRO A 1 100 ? 19.031 -10.219 1.398 1 90.75 100 PRO A N 1
ATOM 762 C CA . PRO A 1 100 ? 18.75 -11.109 2.527 1 90.75 100 PRO A CA 1
ATOM 763 C C . PRO A 1 100 ? 17.375 -11.773 2.43 1 90.75 100 PRO A C 1
ATOM 765 O O . PRO A 1 100 ? 17.031 -12.602 3.275 1 90.75 100 PRO A O 1
ATOM 768 N N . ARG A 1 101 ? 16.672 -11.445 1.417 1 94.44 101 ARG A N 1
ATOM 769 C CA . ARG A 1 101 ? 15.305 -11.945 1.371 1 94.44 101 ARG A CA 1
ATOM 770 C C . ARG A 1 101 ? 15.055 -12.742 0.098 1 94.44 101 ARG A C 1
ATOM 772 O O . ARG A 1 101 ? 15.562 -12.391 -0.971 1 94.44 101 ARG A O 1
ATOM 779 N N . PHE A 1 102 ? 14.359 -13.805 0.199 1 98.44 102 PHE A N 1
ATOM 780 C CA . PHE A 1 102 ? 13.773 -14.508 -0.933 1 98.44 102 PHE A CA 1
ATOM 781 C C . PHE A 1 102 ? 12.43 -13.891 -1.316 1 98.44 102 PHE A C 1
ATOM 783 O O . PHE A 1 102 ? 11.531 -13.781 -0.481 1 98.44 102 PHE A O 1
ATOM 790 N N . SER A 1 103 ? 12.336 -13.406 -2.602 1 98.56 103 SER A N 1
ATOM 791 C CA . SER A 1 103 ? 11.148 -12.633 -2.941 1 98.56 103 SER A CA 1
ATOM 792 C C . SER A 1 103 ? 10.742 -12.852 -4.395 1 98.56 103 SER A C 1
ATOM 794 O O . SER A 1 103 ? 11.492 -13.438 -5.176 1 98.56 103 SER A O 1
ATOM 796 N N . ALA A 1 104 ? 9.586 -12.453 -4.703 1 98.75 104 ALA A N 1
ATOM 797 C CA . ALA A 1 104 ? 9.023 -12.445 -6.051 1 98.75 104 ALA A CA 1
ATOM 798 C C . ALA A 1 104 ? 8.094 -11.25 -6.258 1 98.75 104 ALA A C 1
ATOM 800 O O . ALA A 1 104 ? 7.578 -10.688 -5.289 1 98.75 104 ALA A O 1
ATOM 801 N N . TYR A 1 105 ? 7.934 -10.891 -7.5 1 98.5 105 TYR A N 1
ATOM 802 C CA . TYR A 1 105 ? 7.145 -9.719 -7.859 1 98.5 105 TYR A CA 1
ATOM 803 C C . TYR A 1 105 ? 6.141 -10.055 -8.953 1 98.5 105 TYR A C 1
ATOM 805 O O . TYR A 1 105 ? 6.496 -10.656 -9.969 1 98.5 105 TYR A O 1
ATOM 813 N N . VAL A 1 106 ? 4.953 -9.656 -8.727 1 98.69 106 VAL A N 1
ATOM 814 C CA . VAL A 1 106 ? 3.912 -9.867 -9.727 1 98.69 106 VAL A CA 1
ATOM 815 C C . VAL A 1 106 ? 3.062 -8.609 -9.867 1 98.69 106 VAL A C 1
ATOM 817 O O . VAL A 1 106 ? 3.15 -7.699 -9.047 1 98.69 106 VAL A O 1
ATOM 820 N N . ARG A 1 107 ? 2.336 -8.57 -10.922 1 98.69 107 ARG A N 1
ATOM 821 C CA . ARG A 1 107 ? 1.251 -7.605 -11.07 1 98.69 107 ARG A CA 1
ATOM 822 C C . ARG A 1 107 ? -0.104 -8.305 -11.086 1 98.69 107 ARG A C 1
ATOM 824 O O . ARG A 1 107 ? -0.261 -9.344 -11.734 1 98.69 107 ARG A O 1
ATOM 831 N N . ASP A 1 108 ? -1.031 -7.719 -10.344 1 98.56 108 ASP A N 1
ATOM 832 C CA . ASP A 1 108 ? -2.369 -8.305 -10.352 1 98.56 108 ASP A CA 1
ATOM 833 C C . ASP A 1 108 ? -3.105 -7.98 -11.648 1 98.56 108 ASP A C 1
ATOM 835 O O . ASP A 1 108 ? -2.504 -7.48 -12.602 1 98.56 108 ASP A O 1
ATOM 839 N N . LEU A 1 109 ? -4.332 -8.227 -11.781 1 98.38 109 LEU A N 1
ATOM 840 C CA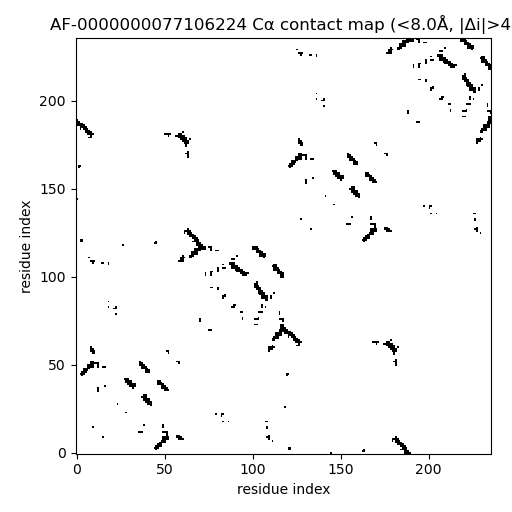 . LEU A 1 109 ? -5.105 -8.148 -13.016 1 98.38 109 LEU A CA 1
ATOM 841 C C . LEU A 1 109 ? -5.242 -6.703 -13.477 1 98.38 109 LEU A C 1
ATOM 843 O O . LEU A 1 109 ? -5.492 -6.445 -14.656 1 98.38 109 LEU A O 1
ATOM 847 N N . ASP A 1 110 ? -5.121 -5.758 -12.547 1 98.38 110 ASP A N 1
ATOM 848 C CA . ASP A 1 110 ? -5.184 -4.336 -12.859 1 98.38 110 ASP A CA 1
ATOM 849 C C . ASP A 1 110 ? -3.791 -3.709 -12.867 1 98.38 110 ASP A C 1
ATOM 851 O O . ASP A 1 110 ? -3.654 -2.488 -12.758 1 98.38 110 ASP A O 1
ATOM 855 N N . LYS A 1 111 ? -2.801 -4.578 -12.812 1 98.06 111 LYS A N 1
ATOM 856 C CA . LYS A 1 111 ? -1.391 -4.23 -12.961 1 98.06 111 LYS A CA 1
ATOM 857 C C . LYS A 1 111 ? -0.848 -3.57 -11.703 1 98.06 111 LYS A C 1
ATOM 859 O O . LYS A 1 111 ? 0.162 -2.865 -11.742 1 98.06 111 LYS A O 1
ATOM 864 N N . ASN A 1 112 ? -1.537 -3.684 -10.602 1 98.5 112 ASN A N 1
ATOM 865 C CA . ASN A 1 112 ? -0.929 -3.316 -9.328 1 98.5 112 ASN A CA 1
ATOM 866 C C . ASN A 1 112 ? 0.242 -4.23 -8.984 1 98.5 112 ASN A C 1
ATOM 868 O O . ASN A 1 112 ? 0.145 -5.449 -9.125 1 98.5 112 ASN A O 1
ATOM 872 N N . LYS A 1 113 ? 1.306 -3.656 -8.547 1 98.44 113 LYS A N 1
ATOM 873 C CA . LYS A 1 113 ? 2.512 -4.434 -8.281 1 98.44 113 LYS A CA 1
ATOM 874 C C . LYS A 1 113 ? 2.529 -4.953 -6.844 1 98.44 113 LYS A C 1
ATOM 876 O O . LYS A 1 113 ? 2.277 -4.195 -5.902 1 98.44 113 LYS A O 1
ATOM 881 N N . ILE A 1 114 ? 2.855 -6.219 -6.699 1 98.62 114 ILE A N 1
ATOM 882 C CA . ILE A 1 114 ? 2.859 -6.902 -5.41 1 98.62 114 ILE A CA 1
ATOM 883 C C . ILE A 1 114 ? 4.184 -7.645 -5.223 1 98.62 114 ILE A C 1
ATOM 885 O O . ILE A 1 114 ? 4.684 -8.273 -6.156 1 98.62 114 ILE A O 1
ATOM 889 N N . CYS A 1 115 ? 4.668 -7.547 -4.07 1 98.56 115 CYS A N 1
ATOM 890 C CA . CYS A 1 115 ? 5.859 -8.297 -3.693 1 98.56 115 CYS A CA 1
ATOM 891 C C . CYS A 1 115 ? 5.535 -9.328 -2.619 1 98.56 115 CYS A C 1
ATOM 893 O O . CYS A 1 115 ? 4.863 -9.016 -1.635 1 98.56 115 CYS A O 1
ATOM 895 N N . PHE A 1 116 ? 5.941 -10.523 -2.869 1 98.25 116 PHE A N 1
ATOM 896 C CA . PHE A 1 116 ? 5.969 -11.562 -1.842 1 98.25 116 PHE A CA 1
ATOM 897 C C . PHE A 1 116 ? 7.387 -11.773 -1.328 1 98.25 116 PHE A C 1
ATOM 899 O O . PHE A 1 116 ? 8.32 -11.953 -2.117 1 98.25 116 PHE A O 1
ATOM 906 N N . SER A 1 117 ? 7.523 -11.82 -0.038 1 97.94 117 SER A N 1
ATOM 907 C CA . SER A 1 117 ? 8.844 -12.062 0.54 1 97.94 117 SER A CA 1
ATOM 908 C C . SER A 1 117 ? 8.758 -13.016 1.73 1 97.94 117 SER A C 1
ATOM 910 O O . SER A 1 117 ? 7.703 -13.133 2.361 1 97.94 117 SER A O 1
ATOM 912 N N . ASP A 1 118 ? 9.859 -13.672 2.006 1 96.44 118 ASP A N 1
ATOM 913 C CA . ASP A 1 118 ? 9.875 -14.656 3.086 1 96.44 118 ASP A CA 1
ATOM 914 C C . ASP A 1 118 ? 10.023 -13.977 4.445 1 96.44 118 ASP A C 1
ATOM 916 O O . ASP A 1 118 ? 10.375 -12.797 4.52 1 96.44 118 ASP A O 1
ATOM 920 N N . MET B 1 1 ? 0.913 -14.5 7.168 1 91.81 1 MET B N 1
ATOM 921 C CA . MET B 1 1 ? 1.123 -13.43 6.199 1 91.81 1 MET B CA 1
ATOM 922 C C . MET B 1 1 ? 0.975 -12.062 6.863 1 91.81 1 MET B C 1
ATOM 924 O O . MET B 1 1 ? 0.084 -11.867 7.691 1 91.81 1 MET B O 1
ATOM 928 N N . LYS B 1 2 ? 1.88 -11.102 6.523 1 93.25 2 LYS B N 1
ATOM 929 C CA . LYS B 1 2 ? 1.825 -9.742 7.055 1 93.25 2 LYS B CA 1
ATOM 930 C C . LYS B 1 2 ? 1.961 -8.711 5.941 1 93.25 2 LYS B C 1
ATOM 932 O O . LYS B 1 2 ? 2.797 -8.859 5.047 1 93.25 2 LYS B O 1
ATOM 937 N N . LEU B 1 3 ? 1.106 -7.766 5.879 1 95.19 3 LEU B N 1
ATOM 938 C CA . LEU B 1 3 ? 1.296 -6.566 5.07 1 95.19 3 LEU B CA 1
ATOM 939 C C . LEU B 1 3 ? 2.309 -5.625 5.719 1 95.19 3 LEU B C 1
ATOM 941 O O . LEU B 1 3 ? 1.986 -4.926 6.68 1 95.19 3 LEU B O 1
ATOM 945 N N . ASN B 1 4 ? 3.543 -5.633 5.227 1 95.44 4 ASN B N 1
ATOM 946 C CA . ASN B 1 4 ? 4.547 -4.941 6.027 1 95.44 4 ASN B CA 1
ATOM 947 C C . ASN B 1 4 ? 5.484 -4.113 5.16 1 95.44 4 ASN B C 1
ATOM 949 O O . ASN B 1 4 ? 6.543 -3.678 5.621 1 95.44 4 ASN B O 1
ATOM 953 N N . TYR B 1 5 ? 5.094 -3.928 3.904 1 96.75 5 TYR B N 1
ATOM 954 C CA . TYR B 1 5 ? 5.984 -3.18 3.023 1 96.75 5 TYR B CA 1
ATOM 955 C C . TYR B 1 5 ? 5.191 -2.393 1.986 1 96.75 5 TYR B C 1
ATOM 957 O O . TYR B 1 5 ? 4.27 -2.928 1.366 1 96.75 5 TYR B O 1
ATOM 965 N N . VAL B 1 6 ? 5.551 -1.121 1.842 1 98.12 6 VAL B N 1
ATOM 966 C CA . VAL B 1 6 ? 4.934 -0.276 0.826 1 98.12 6 VAL B CA 1
ATOM 967 C C . VAL B 1 6 ? 5.988 0.621 0.186 1 98.12 6 VAL B C 1
ATOM 969 O O . VAL B 1 6 ? 6.855 1.16 0.877 1 98.12 6 VAL B O 1
ATOM 972 N N . VAL B 1 7 ? 5.883 0.73 -1.081 1 98 7 VAL B N 1
ATOM 973 C CA . VAL B 1 7 ? 6.664 1.696 -1.85 1 98 7 VAL B CA 1
ATOM 974 C C . VAL B 1 7 ? 5.723 2.645 -2.592 1 98 7 VAL B C 1
ATOM 976 O O . VAL B 1 7 ? 4.73 2.209 -3.182 1 98 7 VAL B O 1
ATOM 979 N N . LEU B 1 8 ? 6.016 3.889 -2.508 1 98.44 8 LEU B N 1
ATOM 980 C CA . LEU B 1 8 ? 5.336 4.875 -3.342 1 98.44 8 LEU B CA 1
ATOM 981 C C . LEU B 1 8 ? 6.316 5.547 -4.297 1 98.44 8 LEU B C 1
ATOM 983 O O . LEU B 1 8 ? 7.469 5.789 -3.936 1 98.44 8 LEU B O 1
ATOM 987 N N . GLY B 1 9 ? 5.855 5.832 -5.48 1 98 9 GLY B N 1
ATOM 988 C CA . GLY B 1 9 ? 6.672 6.562 -6.434 1 98 9 GLY B CA 1
ATOM 989 C C . GLY B 1 9 ? 6.715 8.055 -6.164 1 98 9 GLY B C 1
ATOM 990 O O . GLY B 1 9 ? 5.738 8.633 -5.684 1 98 9 GLY B O 1
ATOM 991 N N . THR B 1 10 ? 7.805 8.648 -6.543 1 98.12 10 THR B N 1
ATOM 992 C CA . THR B 1 10 ? 7.93 10.094 -6.398 1 98.12 10 THR B CA 1
ATOM 993 C C . THR B 1 10 ? 8.664 10.695 -7.594 1 98.12 10 THR B C 1
ATOM 995 O O . THR B 1 10 ? 9.5 10.031 -8.211 1 98.12 10 THR B O 1
ATOM 998 N N . ASN B 1 11 ? 8.305 11.883 -7.941 1 98 11 ASN B N 1
ATOM 999 C CA . ASN B 1 11 ? 8.938 12.617 -9.031 1 98 11 ASN B CA 1
ATOM 1000 C C . ASN B 1 11 ? 9.969 13.609 -8.516 1 98 11 ASN B C 1
ATOM 1002 O O . ASN B 1 11 ? 10.688 14.234 -9.297 1 98 11 ASN B O 1
ATOM 1006 N N . ASN B 1 12 ? 10.039 13.828 -7.242 1 96.94 12 ASN B N 1
ATOM 1007 C CA . ASN B 1 12 ? 10.984 14.695 -6.555 1 96.94 12 ASN B CA 1
ATOM 1008 C C . ASN B 1 12 ? 11.406 14.117 -5.207 1 96.94 12 ASN B C 1
ATOM 1010 O O . ASN B 1 12 ? 10.766 14.391 -4.188 1 96.94 12 ASN B O 1
ATOM 1014 N N . MET B 1 13 ? 12.57 13.398 -5.184 1 97 13 MET B N 1
ATOM 1015 C CA . MET B 1 13 ? 13.008 12.648 -4.012 1 97 13 MET B CA 1
ATOM 1016 C C . MET B 1 13 ? 13.258 13.578 -2.83 1 97 13 MET B C 1
ATOM 1018 O O . MET B 1 13 ? 12.82 13.305 -1.712 1 97 13 MET B O 1
ATOM 1022 N N . ASP B 1 14 ? 13.875 14.656 -3.088 1 96.62 14 ASP B N 1
ATOM 1023 C CA . ASP B 1 14 ? 14.195 15.586 -2.008 1 96.62 14 ASP B CA 1
ATOM 1024 C C . ASP B 1 14 ? 12.93 16.094 -1.326 1 96.62 14 ASP B C 1
ATOM 1026 O O . ASP B 1 14 ? 12.828 16.078 -0.098 1 96.62 14 ASP B O 1
ATOM 1030 N N . ALA B 1 15 ? 12 16.547 -2.133 1 97.44 15 ALA B N 1
ATOM 1031 C CA . ALA B 1 15 ? 10.742 17.047 -1.595 1 97.44 15 ALA B CA 1
ATOM 1032 C C . ALA B 1 15 ? 9.969 15.945 -0.884 1 97.44 15 ALA B C 1
ATOM 1034 O O . ALA B 1 15 ? 9.383 16.172 0.178 1 97.44 15 ALA B O 1
ATOM 1035 N N . GLY B 1 16 ? 9.992 14.766 -1.497 1 97.62 16 GLY B N 1
ATOM 1036 C CA . GLY B 1 16 ? 9.312 13.625 -0.895 1 97.62 16 GLY B CA 1
ATOM 1037 C C . GLY B 1 16 ? 9.906 13.219 0.442 1 97.62 16 GLY B C 1
ATOM 1038 O O . GLY B 1 16 ? 9.172 12.945 1.394 1 97.62 16 GLY B O 1
ATOM 1039 N N . VAL B 1 17 ? 11.188 13.172 0.473 1 96.69 17 VAL B N 1
ATOM 1040 C CA . VAL B 1 17 ? 11.883 12.789 1.699 1 96.69 17 VAL B CA 1
ATOM 1041 C C . VAL B 1 17 ? 11.57 13.797 2.805 1 96.69 17 VAL B C 1
ATOM 1043 O O . VAL B 1 17 ? 11.281 13.414 3.939 1 96.69 17 VAL B O 1
ATOM 1046 N N . LYS B 1 18 ? 11.586 15.039 2.482 1 96.44 18 LYS B N 1
ATOM 1047 C CA . LYS B 1 18 ? 11.234 16.062 3.461 1 96.44 18 LYS B CA 1
ATOM 1048 C C . LYS B 1 18 ? 9.812 15.867 3.975 1 96.44 18 LYS B C 1
ATOM 1050 O O . LYS B 1 18 ? 9.555 15.984 5.176 1 96.44 18 LYS B O 1
ATOM 1055 N N . PHE B 1 19 ? 8.93 15.594 3.109 1 98.06 19 PHE B N 1
ATOM 1056 C CA . PHE B 1 19 ? 7.527 15.352 3.434 1 98.06 19 PHE B CA 1
ATOM 1057 C C . PHE B 1 19 ? 7.391 14.203 4.418 1 98.06 19 PHE B C 1
ATOM 1059 O O . PHE B 1 19 ? 6.809 14.359 5.496 1 98.06 19 PHE B O 1
ATOM 1066 N N . TYR B 1 20 ? 7.973 13.086 4.152 1 97.62 20 TYR B N 1
ATOM 1067 C CA . TYR B 1 20 ? 7.754 11.883 4.949 1 97.62 20 TYR B CA 1
ATOM 1068 C C . TYR B 1 20 ? 8.633 11.891 6.195 1 97.62 20 TYR B C 1
ATOM 1070 O O . TYR B 1 20 ? 8.258 11.336 7.23 1 97.62 20 TYR B O 1
ATOM 1078 N N . ASP B 1 21 ? 9.812 12.523 6.125 1 95.94 21 ASP B N 1
ATOM 1079 C CA . ASP B 1 21 ? 10.562 12.773 7.352 1 95.94 21 ASP B CA 1
ATOM 1080 C C . ASP B 1 21 ? 9.695 13.469 8.398 1 95.94 21 ASP B C 1
ATOM 1082 O O . ASP B 1 21 ? 9.703 13.094 9.57 1 95.94 21 ASP B O 1
ATOM 1086 N N . SER B 1 22 ? 9.031 14.477 7.887 1 94.94 22 SER B N 1
ATOM 1087 C CA . SER B 1 22 ? 8.188 15.266 8.773 1 94.94 22 SER B CA 1
ATOM 1088 C C . SER B 1 22 ? 7 14.453 9.281 1 94.94 22 SER B C 1
ATOM 1090 O O . SER B 1 22 ? 6.637 14.531 10.453 1 94.94 22 SER B O 1
ATOM 1092 N N . LEU B 1 23 ? 6.398 13.68 8.43 1 94.5 23 LEU B N 1
ATOM 1093 C CA . LEU B 1 23 ? 5.238 12.867 8.789 1 94.5 23 L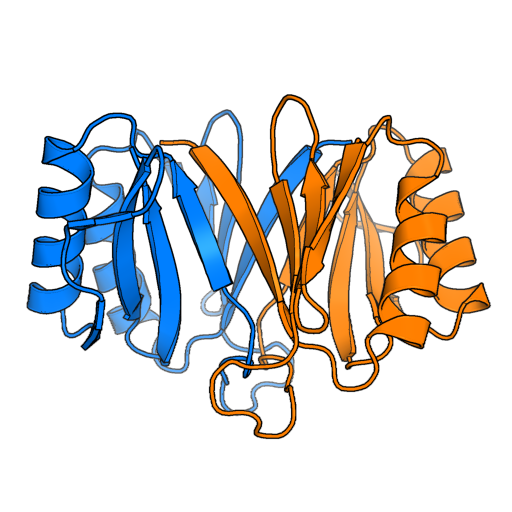EU B CA 1
ATOM 1094 C C . LEU B 1 23 ? 5.609 11.82 9.828 1 94.5 23 LEU B C 1
ATOM 1096 O O . LEU B 1 23 ? 4.836 11.547 10.75 1 94.5 23 LEU B O 1
ATOM 1100 N N . PHE B 1 24 ? 6.824 11.266 9.695 1 93.81 24 PHE B N 1
ATOM 1101 C CA . PHE B 1 24 ? 7.211 10.133 10.523 1 93.81 24 PHE B CA 1
ATOM 1102 C C . PHE B 1 24 ? 8.062 10.586 11.703 1 93.81 24 PHE B C 1
ATOM 1104 O O . PHE B 1 24 ? 8.633 9.766 12.422 1 93.81 24 PHE B O 1
ATOM 1111 N N . ASP B 1 25 ? 8.227 11.852 11.859 1 88.81 25 ASP B N 1
ATOM 1112 C CA . ASP B 1 25 ? 9.109 12.445 12.859 1 88.81 25 ASP B CA 1
ATOM 1113 C C . ASP B 1 25 ? 8.844 11.859 14.242 1 88.81 25 ASP B C 1
ATOM 1115 O O . ASP B 1 25 ? 9.773 11.617 15.008 1 88.81 25 ASP B O 1
ATOM 1119 N N . HIS B 1 26 ? 7.648 11.445 14.641 1 82.75 26 HIS B N 1
ATOM 1120 C CA . HIS B 1 26 ? 7.348 10.961 15.984 1 82.75 26 HIS B CA 1
ATOM 1121 C C . HIS B 1 26 ? 7.086 9.461 15.984 1 82.75 26 HIS B C 1
ATOM 1123 O O . HIS B 1 26 ? 6.68 8.898 17 1 82.75 26 HIS B O 1
ATOM 1129 N N . ALA B 1 27 ? 7.207 8.68 14.938 1 82.25 27 ALA B N 1
ATOM 1130 C CA . ALA B 1 27 ? 6.84 7.27 14.82 1 82.25 27 ALA B CA 1
ATOM 1131 C C . ALA B 1 27 ? 8.055 6.367 15.023 1 82.25 27 ALA B C 1
ATOM 1133 O O . ALA B 1 27 ? 7.93 5.141 15.047 1 82.25 27 ALA B O 1
ATOM 1134 N N . GLU B 1 28 ? 9.125 6.77 15.57 1 81.75 28 GLU B N 1
ATOM 1135 C CA . GLU B 1 28 ? 10.328 5.969 15.766 1 81.75 28 GLU B CA 1
ATOM 1136 C C . GLU B 1 28 ? 10.695 5.211 14.492 1 81.75 28 GLU B C 1
ATOM 1138 O O . GLU B 1 28 ? 10.656 3.979 14.469 1 81.75 28 GLU B O 1
ATOM 1143 N N . MET B 1 29 ? 10.945 5.699 13.508 1 89.5 29 MET B N 1
ATOM 1144 C CA . MET B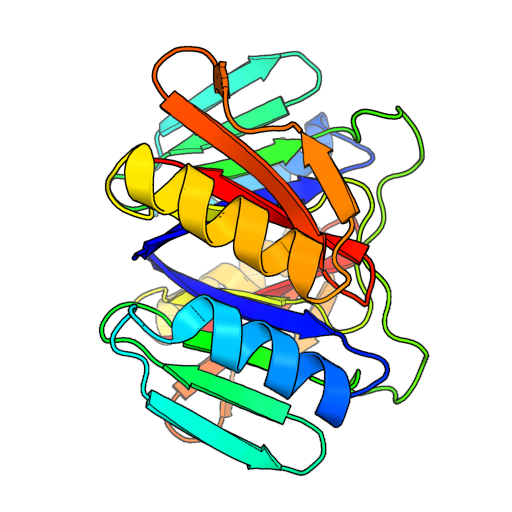 1 29 ? 11.391 5.141 12.234 1 89.5 29 MET B CA 1
ATOM 1145 C C . MET B 1 29 ? 12.891 5.316 12.055 1 89.5 29 MET B C 1
ATOM 1147 O O . MET B 1 29 ? 13.445 6.352 12.43 1 89.5 29 MET B O 1
ATOM 1151 N N . ASN B 1 30 ? 13.5 4.277 11.508 1 91.56 30 ASN B N 1
ATOM 1152 C CA . ASN B 1 30 ? 14.891 4.379 11.07 1 91.56 30 ASN B CA 1
ATOM 1153 C C . ASN B 1 30 ? 14.992 4.66 9.57 1 91.56 30 ASN B C 1
ATOM 1155 O O . ASN B 1 30 ? 14.602 3.83 8.75 1 91.56 30 ASN B O 1
ATOM 1159 N N . LYS B 1 31 ? 15.477 5.789 9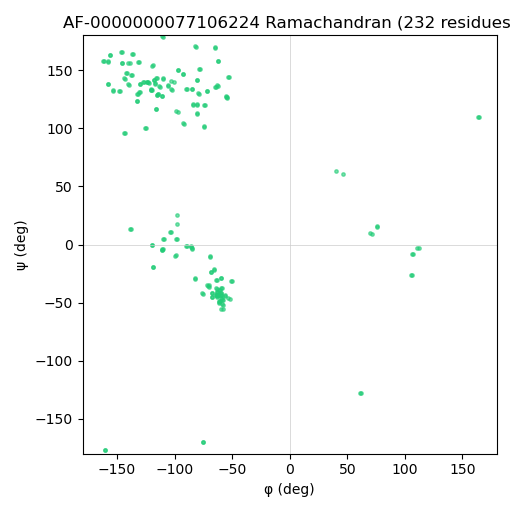.352 1 93.38 31 LYS B N 1
ATOM 1160 C CA . LYS B 1 31 ? 15.609 6.184 7.949 1 93.38 31 LYS B CA 1
ATOM 1161 C C . LYS B 1 31 ? 16.906 5.648 7.344 1 93.38 31 LYS B C 1
ATOM 1163 O O . LYS B 1 31 ? 17.969 5.73 7.965 1 93.38 31 LYS B O 1
ATOM 1168 N N . MET B 1 32 ? 16.703 5.086 6.129 1 91.56 32 MET B N 1
ATOM 1169 C CA . MET B 1 32 ? 17.844 4.586 5.359 1 91.56 32 MET B CA 1
ATOM 1170 C C . MET B 1 32 ? 17.781 5.07 3.914 1 91.56 32 MET B C 1
ATOM 1172 O O . MET B 1 32 ? 16.766 4.879 3.236 1 91.56 32 MET B O 1
ATOM 1176 N N . VAL B 1 33 ? 18.859 5.734 3.541 1 87.88 33 VAL B N 1
ATOM 1177 C CA . VAL B 1 33 ? 18.953 6.129 2.141 1 87.88 33 VAL B CA 1
ATOM 1178 C C . VAL B 1 33 ? 19.703 5.059 1.349 1 87.88 33 VAL B C 1
ATOM 1180 O O . VAL B 1 33 ? 20.906 4.891 1.503 1 87.88 33 VAL B O 1
ATOM 1183 N N . ALA B 1 34 ? 18.922 4.301 0.592 1 78.44 34 ALA B N 1
ATOM 1184 C CA . ALA B 1 34 ? 19.516 3.189 -0.15 1 78.44 34 ALA B CA 1
ATOM 1185 C C . ALA B 1 34 ? 20.266 3.691 -1.375 1 78.44 34 ALA B C 1
ATOM 1187 O O . ALA B 1 34 ? 21.312 3.139 -1.738 1 78.44 34 ALA B O 1
ATOM 1188 N N . SER B 1 35 ? 19.672 4.605 -2.021 1 83.94 35 SER B N 1
ATOM 1189 C CA . SER B 1 35 ? 20.266 5.23 -3.203 1 83.94 35 SER B CA 1
ATOM 1190 C C . SER B 1 35 ? 19.609 6.57 -3.504 1 83.94 35 SER B C 1
ATOM 1192 O O . SER B 1 35 ? 18.734 7.023 -2.754 1 83.94 35 SER B O 1
ATOM 1194 N N . ASP B 1 36 ? 20.094 7.062 -4.586 1 84.19 36 ASP B N 1
ATOM 1195 C CA . ASP B 1 36 ? 19.469 8.312 -5.02 1 84.19 36 ASP B CA 1
ATOM 1196 C C . ASP B 1 36 ? 18.031 8.07 -5.5 1 84.19 36 ASP B C 1
ATOM 1198 O O . ASP B 1 36 ? 17.25 9.016 -5.617 1 84.19 36 ASP B O 1
ATOM 1202 N N . ARG B 1 37 ? 17.734 6.848 -5.633 1 90.25 37 ARG B N 1
ATOM 1203 C CA . ARG B 1 37 ? 16.438 6.562 -6.242 1 90.25 37 ARG B CA 1
ATOM 1204 C C . ARG B 1 37 ? 15.477 5.973 -5.219 1 90.25 37 ARG B C 1
ATOM 1206 O O . ARG B 1 37 ? 14.305 5.738 -5.527 1 90.25 37 ARG B O 1
ATOM 1213 N N . MET B 1 38 ? 16.031 5.762 -3.998 1 94.12 38 MET B N 1
ATOM 1214 C CA . MET B 1 38 ? 15.148 5.102 -3.039 1 94.12 38 MET B CA 1
ATOM 1215 C C . MET B 1 38 ? 15.539 5.465 -1.608 1 94.12 38 MET B C 1
ATOM 1217 O O . MET B 1 38 ? 16.719 5.441 -1.256 1 94.12 38 MET B O 1
ATOM 1221 N N . THR B 1 39 ? 14.609 5.82 -0.83 1 96.44 39 THR B N 1
ATOM 1222 C CA . THR B 1 39 ? 14.734 6.07 0.602 1 96.44 39 THR B CA 1
ATOM 1223 C C . THR B 1 39 ? 13.75 5.211 1.39 1 96.44 39 THR B C 1
ATOM 1225 O O . THR B 1 39 ? 12.586 5.086 1.011 1 96.44 39 THR B O 1
ATOM 1228 N N . TYR B 1 40 ? 14.242 4.684 2.543 1 95.31 40 TYR B N 1
ATOM 1229 C CA . TYR B 1 40 ? 13.438 3.797 3.377 1 95.31 40 TYR B CA 1
ATOM 1230 C C . TYR B 1 40 ? 13.211 4.398 4.758 1 95.31 40 TYR B C 1
ATOM 1232 O O . TYR B 1 40 ? 14.094 5.07 5.301 1 95.31 40 TYR B O 1
ATOM 1240 N N . TRP B 1 41 ? 12.062 4.191 5.227 1 96.5 41 TRP B N 1
ATOM 1241 C CA . TRP B 1 41 ? 11.734 4.348 6.641 1 96.5 41 TRP B CA 1
ATOM 1242 C C . TRP B 1 41 ? 11.32 3.012 7.254 1 96.5 41 TRP B C 1
ATOM 1244 O O . TRP B 1 41 ? 10.297 2.443 6.879 1 96.5 41 TRP B O 1
ATOM 1254 N N . LEU B 1 42 ? 12.109 2.547 8.211 1 94.31 42 LEU B N 1
ATOM 1255 C CA . LEU B 1 42 ? 11.938 1.21 8.766 1 94.31 42 LEU B CA 1
ATOM 1256 C C . LEU B 1 42 ? 11.445 1.282 10.211 1 94.31 42 LEU B C 1
ATOM 1258 O O . LEU B 1 42 ? 11.977 2.051 11.016 1 94.31 42 LEU B O 1
ATOM 1262 N N . SER B 1 43 ? 10.414 0.588 10.422 1 92.88 43 SER B N 1
ATOM 1263 C CA . SER B 1 43 ? 9.969 0.36 11.797 1 92.88 43 SER B CA 1
ATOM 1264 C C . SER B 1 43 ? 10.156 -1.098 12.203 1 92.88 43 SER B C 1
ATOM 1266 O O . SER B 1 43 ? 10.648 -1.908 11.414 1 92.88 43 SER B O 1
ATOM 1268 N N . GLU B 1 44 ? 9.797 -1.387 13.422 1 88.75 44 GLU B N 1
ATOM 1269 C CA . GLU B 1 44 ? 9.875 -2.768 13.891 1 88.75 44 GLU B CA 1
ATOM 1270 C C . GLU B 1 44 ? 8.891 -3.662 13.148 1 88.75 44 GLU B C 1
ATOM 1272 O O . GLU B 1 44 ? 9.156 -4.848 12.93 1 88.75 44 GLU B O 1
ATOM 1277 N N . ASP B 1 45 ? 7.891 -3.041 12.578 1 91 45 ASP B N 1
ATOM 1278 C CA . ASP B 1 45 ? 6.781 -3.863 12.109 1 91 45 ASP B CA 1
ATOM 1279 C C . ASP B 1 45 ? 6.594 -3.723 10.602 1 91 45 ASP B C 1
ATOM 1281 O O . ASP B 1 45 ? 5.938 -4.555 9.969 1 91 45 ASP B O 1
ATOM 1285 N N . PHE B 1 46 ? 7.156 -2.617 10.07 1 94.31 46 PHE B N 1
ATOM 1286 C CA . PHE B 1 46 ? 6.934 -2.424 8.641 1 94.31 46 PHE B CA 1
ATOM 1287 C C . PHE B 1 46 ? 8.023 -1.551 8.031 1 94.31 46 PHE B C 1
ATOM 1289 O O . PHE B 1 46 ? 8.805 -0.929 8.758 1 94.31 46 PHE B O 1
ATOM 1296 N N . ALA B 1 47 ? 8.094 -1.61 6.727 1 95.81 47 ALA B N 1
ATOM 1297 C CA . ALA B 1 47 ? 8.961 -0.75 5.93 1 95.81 47 ALA B CA 1
ATOM 1298 C C . ALA B 1 47 ? 8.156 0.088 4.941 1 95.81 47 ALA B C 1
ATOM 1300 O O . ALA B 1 47 ? 7.207 -0.407 4.332 1 95.81 47 ALA B O 1
ATOM 1301 N N . PHE B 1 48 ? 8.477 1.347 4.914 1 97.56 48 PHE B N 1
ATOM 1302 C CA . PHE B 1 48 ? 7.953 2.279 3.922 1 97.56 48 PHE B CA 1
ATOM 1303 C C . PHE B 1 48 ? 9.078 2.844 3.062 1 97.56 48 PHE B C 1
ATOM 1305 O O . PHE B 1 48 ? 10.156 3.162 3.572 1 97.56 48 PHE B O 1
ATOM 1312 N N . ALA B 1 49 ? 8.805 2.943 1.79 1 97.56 49 ALA B N 1
ATOM 1313 C CA . ALA B 1 49 ? 9.852 3.479 0.93 1 97.56 49 ALA B CA 1
ATOM 1314 C C . ALA B 1 49 ? 9.281 4.453 -0.095 1 97.56 49 ALA B C 1
ATOM 1316 O O . ALA B 1 49 ? 8.141 4.301 -0.532 1 97.56 49 ALA B O 1
ATOM 1317 N N . LEU B 1 50 ? 10.016 5.387 -0.39 1 97.62 50 LEU B N 1
ATOM 1318 C CA . LEU B 1 50 ? 9.82 6.254 -1.547 1 97.62 50 LEU B CA 1
ATOM 1319 C C . LEU B 1 50 ? 10.836 5.941 -2.639 1 97.62 50 LEU B C 1
ATOM 1321 O O . LEU B 1 50 ? 12.016 5.738 -2.354 1 97.62 50 LEU B O 1
ATOM 1325 N N . ALA B 1 51 ? 10.383 5.906 -3.85 1 97.12 51 ALA B N 1
ATOM 1326 C CA . ALA B 1 51 ? 11.297 5.535 -4.93 1 97.12 51 ALA B CA 1
ATOM 1327 C C . ALA B 1 51 ? 11 6.324 -6.199 1 97.12 51 ALA B C 1
ATOM 1329 O O . ALA B 1 51 ? 9.836 6.578 -6.52 1 97.12 51 ALA B O 1
ATOM 1330 N N . ILE B 1 52 ? 12.062 6.656 -6.887 1 96.44 52 ILE B N 1
ATOM 1331 C CA . ILE B 1 52 ? 11.914 6.98 -8.305 1 96.44 52 ILE B CA 1
ATOM 1332 C C . ILE B 1 52 ? 11.625 5.707 -9.094 1 96.44 52 ILE B C 1
ATOM 1334 O O . ILE B 1 52 ? 12.328 4.703 -8.945 1 96.44 52 ILE B O 1
ATOM 1338 N N . PRO B 1 53 ? 10.578 5.836 -9.945 1 96.19 53 PRO B N 1
ATOM 1339 C CA . PRO B 1 53 ? 10.211 4.598 -10.633 1 96.19 53 PRO B CA 1
ATOM 1340 C C . PRO B 1 53 ? 11.391 3.945 -11.344 1 96.19 53 PRO B C 1
ATOM 1342 O O . PRO B 1 53 ? 12.227 4.641 -11.93 1 96.19 53 PRO B O 1
ATOM 1345 N N . PHE B 1 54 ? 11.414 2.633 -11.344 1 90.25 54 PHE B N 1
ATOM 1346 C CA . PHE B 1 54 ? 12.531 1.864 -11.875 1 90.25 54 PHE B CA 1
ATOM 1347 C C . PHE B 1 54 ? 12.688 2.096 -13.375 1 90.25 54 PHE B C 1
ATOM 1349 O O . PHE B 1 54 ? 13.805 2.055 -13.898 1 90.25 54 PHE B O 1
ATOM 1356 N N . ASP B 1 55 ? 11.617 2.361 -14.031 1 92.44 55 ASP B N 1
ATOM 1357 C CA . ASP B 1 55 ? 11.664 2.574 -15.477 1 92.44 55 ASP B CA 1
ATOM 1358 C C . ASP B 1 55 ? 12.023 4.02 -15.805 1 92.44 55 ASP B C 1
ATOM 1360 O O . ASP B 1 55 ? 12.039 4.41 -16.969 1 92.44 55 ASP B O 1
ATOM 1364 N N . ALA B 1 56 ? 12.141 4.812 -14.75 1 90.19 56 ALA B N 1
ATOM 1365 C CA . ALA B 1 56 ? 12.602 6.199 -14.82 1 90.19 56 ALA B CA 1
ATOM 1366 C C . ALA B 1 56 ? 11.547 7.094 -15.469 1 90.19 56 ALA B C 1
ATOM 1368 O O . ALA B 1 56 ? 11.852 8.211 -15.891 1 90.19 56 ALA B O 1
ATOM 1369 N N . GLN B 1 57 ? 10.375 6.516 -15.672 1 95.62 57 GLN B N 1
ATOM 1370 C CA . GLN B 1 57 ? 9.258 7.328 -16.125 1 95.62 57 GLN B CA 1
ATOM 1371 C C . GLN B 1 57 ? 8.594 8.062 -14.969 1 95.62 57 GLN B C 1
ATOM 1373 O O . GLN B 1 57 ? 8.961 7.859 -13.812 1 95.62 57 GLN B O 1
ATOM 1378 N N . THR B 1 58 ? 7.703 8.977 -15.336 1 97.5 58 THR B N 1
ATOM 1379 C CA . THR B 1 58 ? 7.016 9.781 -14.336 1 97.5 58 THR B CA 1
ATOM 1380 C C . THR B 1 58 ? 6.305 8.891 -13.32 1 97.5 58 THR B C 1
ATOM 1382 O O . THR B 1 58 ? 5.613 7.941 -13.695 1 97.5 58 THR B O 1
ATOM 1385 N N . ALA B 1 59 ? 6.559 9.125 -12.039 1 97.75 59 ALA B N 1
ATOM 1386 C CA . ALA B 1 59 ? 5.789 8.469 -10.992 1 97.75 59 ALA B CA 1
ATOM 1387 C C . ALA B 1 59 ? 4.316 8.875 -11.055 1 97.75 59 ALA B C 1
ATOM 1389 O O . ALA B 1 59 ? 4 10.047 -11.281 1 97.75 59 ALA B O 1
ATOM 1390 N N . THR B 1 60 ? 3.459 7.914 -10.898 1 97.62 60 THR B N 1
ATOM 1391 C CA . THR B 1 60 ? 2.025 8.18 -10.875 1 97.62 60 THR B CA 1
ATOM 1392 C C . THR B 1 60 ? 1.362 7.496 -9.688 1 97.62 60 THR B C 1
ATOM 1394 O O . THR B 1 60 ? 1.917 6.555 -9.117 1 97.62 60 THR B O 1
ATOM 1397 N N . HIS B 1 61 ? 0.228 8.047 -9.328 1 96.81 61 HIS B N 1
ATOM 1398 C CA . HIS B 1 61 ? -0.608 7.422 -8.312 1 96.81 61 HIS B CA 1
ATOM 1399 C C . HIS B 1 61 ? -1.71 6.578 -8.945 1 96.81 61 HIS B C 1
ATOM 1401 O O . HIS B 1 61 ? -2.123 6.84 -10.078 1 96.81 61 HIS B O 1
ATOM 1407 N N . GLY B 1 62 ? -2.07 5.578 -8.227 1 96.69 62 GLY B N 1
ATOM 1408 C CA . GLY B 1 62 ? -3.174 4.766 -8.719 1 96.69 62 GLY B CA 1
ATOM 1409 C C . GLY B 1 62 ? -4.535 5.371 -8.422 1 96.69 62 GLY B C 1
ATOM 1410 O O . GLY B 1 62 ? -4.75 5.938 -7.352 1 96.69 62 GLY B O 1
ATOM 1411 N N . ASN B 1 63 ? -5.434 5.227 -9.398 1 97.62 63 ASN B N 1
ATOM 1412 C CA . ASN B 1 63 ? -6.828 5.547 -9.125 1 97.62 63 ASN B CA 1
ATOM 1413 C C . ASN B 1 63 ? -7.535 4.398 -8.406 1 97.62 63 ASN B C 1
ATOM 1415 O O . ASN B 1 63 ? -7.711 3.32 -8.969 1 97.62 63 ASN B O 1
ATOM 1419 N N . GLY B 1 64 ? -7.875 4.668 -7.18 1 96.62 64 GLY B N 1
ATOM 1420 C CA . GLY B 1 64 ? -8.484 3.625 -6.371 1 96.62 64 GLY B CA 1
ATOM 1421 C C . GLY B 1 64 ? -7.551 3.076 -5.309 1 96.62 64 GLY B C 1
ATOM 1422 O O . GLY B 1 64 ? -7.977 2.309 -4.441 1 96.62 64 GLY B O 1
ATOM 1423 N N . SER B 1 65 ? -6.297 3.471 -5.352 1 97.5 65 SER B N 1
ATOM 1424 C CA . SER B 1 65 ? -5.312 2.961 -4.402 1 97.5 65 SER B CA 1
ATOM 1425 C C . SER B 1 65 ? -5.203 3.867 -3.182 1 97.5 65 SER B C 1
ATOM 1427 O O . SER B 1 65 ? -5.371 5.082 -3.287 1 97.5 65 SER B O 1
ATOM 1429 N N . MET B 1 66 ? -4.945 3.244 -2.068 1 98.19 66 MET B N 1
ATOM 1430 C CA . MET B 1 66 ? -4.793 3.975 -0.812 1 98.19 66 MET B CA 1
ATOM 1431 C C . MET B 1 66 ? -3.982 3.166 0.194 1 98.19 66 MET B C 1
ATOM 1433 O O . MET B 1 66 ? -4.137 1.946 0.286 1 98.19 66 MET B O 1
ATOM 1437 N N . ILE B 1 67 ? -3.113 3.848 0.858 1 98.19 67 ILE B N 1
ATOM 1438 C CA . ILE B 1 67 ? -2.42 3.236 1.986 1 98.19 67 ILE B CA 1
ATOM 1439 C C . ILE B 1 67 ? -2.898 3.867 3.291 1 98.19 67 ILE B C 1
ATOM 1441 O O . ILE B 1 67 ? -3.158 5.074 3.346 1 98.19 67 ILE B O 1
ATOM 1445 N N . GLY B 1 68 ? -2.986 3.059 4.273 1 97.94 68 GLY B N 1
ATOM 1446 C CA . GLY B 1 68 ? -3.494 3.543 5.547 1 97.94 68 GLY B CA 1
ATOM 1447 C C . GLY B 1 68 ? -2.574 3.24 6.715 1 97.94 68 GLY B C 1
ATOM 1448 O O . GLY B 1 68 ? -2.029 2.139 6.809 1 97.94 68 GLY B O 1
ATOM 1449 N N . PHE B 1 69 ? -2.471 4.188 7.578 1 97.06 69 PHE B N 1
ATOM 1450 C CA . PHE B 1 69 ? -1.731 4.047 8.828 1 97.06 69 PHE B CA 1
ATOM 1451 C C . PHE B 1 69 ? -2.666 4.152 10.023 1 97.06 69 PHE B C 1
ATOM 1453 O O . PHE B 1 69 ? -3.447 5.102 10.133 1 97.06 69 PHE B O 1
ATOM 1460 N N . SER B 1 70 ? -2.592 3.195 10.906 1 96.19 70 SER B N 1
ATOM 1461 C CA . SER B 1 70 ? -3.154 3.371 12.242 1 96.19 70 SER B CA 1
ATOM 1462 C C . SER B 1 70 ? -2.207 4.156 13.141 1 96.19 70 SER B C 1
ATOM 1464 O O . SER B 1 70 ? -1.091 3.711 13.414 1 96.19 70 SER B O 1
ATOM 1466 N N . VAL B 1 71 ? -2.691 5.277 13.617 1 95.81 71 VAL B N 1
ATOM 1467 C CA . VAL B 1 71 ? -1.744 6.188 14.25 1 95.81 71 VAL B CA 1
ATOM 1468 C C . VAL B 1 71 ? -2.004 6.242 15.758 1 95.81 71 VAL B C 1
ATOM 1470 O O . VAL B 1 71 ? -1.297 6.938 16.484 1 95.81 71 VAL B O 1
ATOM 1473 N N . GLY B 1 72 ? -3.051 5.578 16.25 1 94.25 72 GLY B N 1
ATOM 1474 C CA . GLY B 1 72 ? -3.166 5.254 17.656 1 94.25 72 GLY B CA 1
ATOM 1475 C C . GLY B 1 72 ? -4.176 6.121 18.391 1 94.25 72 GLY B C 1
ATOM 1476 O O . GLY B 1 72 ? -4.691 5.734 19.438 1 94.25 72 GLY B O 1
ATOM 1477 N N . SER B 1 73 ? -4.461 7.426 17.875 1 96.44 73 SER B N 1
ATOM 1478 C CA . SER B 1 73 ? -5.406 8.305 18.562 1 96.44 73 SER B CA 1
ATOM 1479 C C . SER B 1 73 ? -5.969 9.352 17.609 1 96.44 73 SER B C 1
ATOM 1481 O O . SER B 1 73 ? -5.34 9.695 16.609 1 96.44 73 SER B O 1
ATOM 1483 N N . PRO B 1 74 ? -7.176 9.898 17.953 1 97.94 74 PRO B N 1
ATOM 1484 C CA . PRO B 1 74 ? -7.73 11 17.156 1 97.94 74 PRO B CA 1
ATOM 1485 C C . PRO B 1 74 ? -6.812 12.219 17.109 1 97.94 74 PRO B C 1
ATOM 1487 O O . PRO B 1 74 ? -6.695 12.867 16.078 1 97.94 74 PRO B O 1
ATOM 1490 N N . ALA B 1 75 ? -6.191 12.477 18.172 1 97.62 75 ALA B N 1
ATOM 1491 C CA . ALA B 1 75 ? -5.277 13.609 18.234 1 97.62 75 ALA B CA 1
ATOM 1492 C C . ALA B 1 75 ? -4.137 13.445 17.234 1 97.62 75 ALA B C 1
ATOM 1494 O O . ALA B 1 75 ? -3.738 14.414 16.578 1 97.62 75 ALA B O 1
ATOM 1495 N N . GLU B 1 76 ? -3.631 12.25 17.078 1 97.25 76 GLU B N 1
ATOM 1496 C CA . GLU B 1 76 ? -2.543 11.984 16.141 1 97.25 76 GLU B CA 1
ATOM 1497 C C . GLU B 1 76 ? -3.031 12.062 14.695 1 97.25 76 GLU B C 1
ATOM 1499 O O . GLU B 1 76 ? -2.289 12.484 13.805 1 97.25 76 GLU B O 1
ATOM 1504 N N . VAL B 1 77 ? -4.254 11.648 14.461 1 98.19 77 VAL B N 1
ATOM 1505 C CA . VAL B 1 77 ? -4.852 11.789 13.133 1 98.19 77 VAL B CA 1
ATOM 1506 C C . VAL B 1 77 ? -4.871 13.258 12.727 1 98.19 77 VAL B C 1
ATOM 1508 O O . VAL B 1 77 ? -4.438 13.617 11.633 1 98.19 77 VAL B O 1
ATOM 1511 N N . GLU B 1 78 ? -5.324 14.094 13.617 1 98.44 78 GLU B N 1
ATOM 1512 C CA . GLU B 1 78 ? -5.406 15.523 13.344 1 98.44 78 GLU B CA 1
ATOM 1513 C C . GLU B 1 78 ? -4.02 16.125 13.133 1 98.44 78 GLU B C 1
ATOM 1515 O O . GLU B 1 78 ? -3.816 16.922 12.219 1 98.44 78 GLU B O 1
ATOM 1520 N N . ARG B 1 79 ? -3.141 15.727 13.969 1 97.56 79 ARG B N 1
ATOM 1521 C CA . ARG B 1 79 ? -1.781 16.25 13.875 1 97.56 79 ARG B CA 1
ATOM 1522 C C . ARG B 1 79 ? -1.149 15.906 12.531 1 97.56 79 ARG B C 1
ATOM 1524 O O . ARG B 1 79 ? -0.598 16.781 11.859 1 97.56 79 ARG B O 1
ATOM 1531 N N . LEU B 1 80 ? -1.242 14.672 12.156 1 97.69 80 LEU B N 1
ATOM 1532 C CA . LEU B 1 80 ? -0.603 14.203 10.93 1 97.69 80 LEU B CA 1
ATOM 1533 C C . LEU B 1 80 ? -1.301 14.766 9.703 1 97.69 80 LEU B C 1
ATOM 1535 O O . LEU B 1 80 ? -0.651 15.07 8.703 1 97.69 80 LEU B O 1
ATOM 1539 N N . TYR B 1 81 ? -2.6 14.883 9.805 1 98.38 81 TYR B N 1
ATOM 1540 C CA . TYR B 1 81 ? -3.338 15.547 8.734 1 98.38 81 TYR B CA 1
ATOM 1541 C C . TYR B 1 81 ? -2.83 16.969 8.516 1 98.38 81 TYR B C 1
ATOM 1543 O O . TYR B 1 81 ? -2.482 17.344 7.395 1 98.38 81 TYR B O 1
ATOM 1551 N N . LYS B 1 82 ? -2.846 17.719 9.562 1 98.31 82 LYS B N 1
ATOM 1552 C CA . LYS B 1 82 ? -2.393 19.109 9.484 1 98.31 82 LYS B CA 1
ATOM 1553 C C . LYS B 1 82 ? -0.965 19.188 8.953 1 98.31 82 LYS B C 1
ATOM 1555 O O . LYS B 1 82 ? -0.661 20.031 8.102 1 98.31 82 LYS B O 1
ATOM 1560 N N . LYS B 1 83 ? -0.14 18.359 9.438 1 97.69 83 LYS B N 1
ATOM 1561 C CA . LYS B 1 83 ? 1.252 18.328 9 1 97.69 83 LYS B CA 1
ATOM 1562 C C . LYS B 1 83 ? 1.35 18.062 7.496 1 97.69 83 LYS B C 1
ATOM 1564 O O . LYS B 1 83 ? 2.098 18.734 6.789 1 97.69 83 LYS B O 1
ATOM 1569 N N . ALA B 1 84 ? 0.605 17.094 7.035 1 98.25 84 ALA B N 1
ATOM 1570 C CA . ALA B 1 84 ? 0.613 16.75 5.617 1 98.25 84 ALA B CA 1
ATOM 1571 C C . ALA B 1 84 ? 0.175 17.938 4.758 1 98.25 84 ALA B C 1
ATOM 1573 O O . ALA B 1 84 ? 0.782 18.219 3.721 1 98.25 84 ALA B O 1
ATOM 1574 N N . ILE B 1 85 ? -0.814 18.594 5.215 1 98.56 85 ILE B N 1
ATOM 1575 C CA . ILE B 1 85 ? -1.338 19.734 4.48 1 98.56 85 ILE B CA 1
ATOM 1576 C C . ILE B 1 85 ? -0.312 20.859 4.488 1 98.56 85 ILE B C 1
ATOM 1578 O O . ILE B 1 85 ? -0.023 21.453 3.445 1 98.56 85 ILE B O 1
ATOM 1582 N N . ASP B 1 86 ? 0.22 21.078 5.621 1 98 86 ASP B N 1
ATOM 1583 C CA . ASP B 1 86 ? 1.206 22.141 5.773 1 98 86 ASP B CA 1
ATOM 1584 C C . ASP B 1 86 ? 2.41 21.922 4.863 1 98 86 ASP B C 1
ATOM 1586 O O . ASP B 1 86 ? 3.035 22.875 4.398 1 98 86 ASP B O 1
ATOM 1590 N N . LEU B 1 87 ? 2.703 20.734 4.57 1 97.62 87 LEU B N 1
ATOM 1591 C CA . LEU B 1 87 ? 3.889 20.359 3.803 1 97.62 87 LEU B CA 1
ATOM 1592 C C . LEU B 1 87 ? 3.584 20.344 2.309 1 97.62 87 LEU B C 1
ATOM 1594 O O . LEU B 1 87 ? 4.469 20.062 1.494 1 97.62 87 LEU B O 1
ATOM 1598 N N . GLY B 1 88 ? 2.375 20.625 1.999 1 98.12 88 GLY B N 1
ATOM 1599 C CA . GLY B 1 88 ? 2.047 20.734 0.587 1 98.12 88 GLY B CA 1
ATOM 1600 C C . GLY B 1 88 ? 1.149 19.609 0.091 1 98.12 88 GLY B C 1
ATOM 1601 O O . GLY B 1 88 ? 0.779 19.578 -1.084 1 98.12 88 GLY B O 1
ATOM 1602 N N . GLY B 1 89 ? 0.831 18.656 0.966 1 98.5 89 GLY B N 1
ATOM 1603 C CA . GLY B 1 89 ? -0.185 17.672 0.597 1 98.5 89 GLY B CA 1
ATOM 1604 C C . GLY B 1 89 ? -1.559 18.297 0.406 1 98.5 89 GLY B C 1
ATOM 1605 O O . GLY B 1 89 ? -1.758 19.484 0.681 1 98.5 89 GLY B O 1
ATOM 1606 N N . THR B 1 90 ? -2.463 17.469 -0.144 1 98.5 90 THR B N 1
ATOM 1607 C CA . THR B 1 90 ? -3.801 18 -0.396 1 98.5 90 THR B CA 1
ATOM 1608 C C . THR B 1 90 ? -4.848 17.203 0.384 1 98.5 90 THR B C 1
ATOM 1610 O O . THR B 1 90 ? -4.645 16.031 0.678 1 98.5 90 THR B O 1
ATOM 1613 N N . CYS B 1 91 ? -5.941 17.844 0.675 1 98.5 91 CYS B N 1
ATOM 1614 C CA . CYS B 1 91 ? -7.023 17.25 1.456 1 98.5 91 CYS B CA 1
ATOM 1615 C C . CYS B 1 91 ? -7.875 16.328 0.593 1 98.5 91 CYS B C 1
ATOM 1617 O O . CYS B 1 91 ? -8.312 16.719 -0.492 1 98.5 91 CYS B O 1
ATOM 1619 N N . GLU B 1 92 ? -8.062 15.195 1.09 1 97.69 92 GLU B N 1
ATOM 1620 C CA . GLU B 1 92 ? -9 14.258 0.483 1 97.69 92 GLU B CA 1
ATOM 1621 C C . GLU B 1 92 ? -10.117 13.883 1.456 1 97.69 92 GLU B C 1
ATOM 1623 O O . GLU B 1 92 ? -10.945 13.023 1.155 1 97.69 92 GLU B O 1
ATOM 1628 N N . GLY B 1 93 ? -10.07 14.414 2.631 1 98 93 GLY B N 1
ATOM 1629 C CA . GLY B 1 93 ? -11.023 14.203 3.707 1 98 93 GLY B CA 1
ATOM 1630 C C . GLY B 1 93 ? -10.5 14.648 5.062 1 98 93 GLY B C 1
ATOM 1631 O O . GLY B 1 93 ? -9.555 14.055 5.594 1 98 93 GLY B O 1
ATOM 1632 N N . GLN B 1 94 ? -11.102 15.742 5.559 1 98.62 94 GLN B N 1
ATOM 1633 C CA . GLN B 1 94 ? -10.68 16.281 6.844 1 98.62 94 GLN B CA 1
ATOM 1634 C C . GLN B 1 94 ? -10.906 15.281 7.973 1 98.62 94 GLN B C 1
ATOM 1636 O O . GLN B 1 94 ? -11.688 14.336 7.82 1 98.62 94 GLN B O 1
ATOM 1641 N N . PRO B 1 95 ? -10.156 15.477 9.07 1 98.69 95 PRO B N 1
ATOM 1642 C CA . PRO B 1 95 ? -10.391 14.586 10.211 1 98.69 95 PRO B CA 1
ATOM 1643 C C . PRO B 1 95 ? -11.852 14.57 10.656 1 98.69 95 PRO B C 1
ATOM 1645 O O . PRO B 1 95 ? -12.453 15.633 10.867 1 98.69 95 PRO B O 1
ATOM 1648 N N . ASN B 1 96 ? -12.359 13.383 10.711 1 98.5 96 ASN B N 1
ATOM 1649 C CA . ASN B 1 96 ? -13.758 13.195 11.078 1 98.5 96 ASN B CA 1
ATOM 1650 C C . ASN B 1 96 ? -14.039 11.766 11.523 1 98.5 96 ASN B C 1
ATOM 1652 O O . ASN B 1 96 ? -13.281 10.852 11.188 1 98.5 96 ASN B O 1
ATOM 1656 N N . GLN B 1 97 ? -15.094 11.625 12.273 1 97.75 97 GLN B N 1
ATOM 1657 C CA . GLN B 1 97 ? -15.555 10.289 12.641 1 97.75 97 GLN B CA 1
ATOM 1658 C C . GLN B 1 97 ? -16.219 9.602 11.461 1 97.75 97 GLN B C 1
ATOM 1660 O O . GLN B 1 97 ? -17.188 10.117 10.891 1 97.75 97 GLN B O 1
ATOM 1665 N N . ARG B 1 98 ? -15.75 8.555 11.062 1 94.56 98 ARG B N 1
ATOM 1666 C CA . ARG B 1 98 ? -16.297 7.746 9.977 1 94.56 98 ARG B CA 1
ATOM 1667 C C . ARG B 1 98 ? -16.547 6.312 10.43 1 94.56 98 ARG B C 1
ATOM 1669 O O . ARG B 1 98 ? -15.633 5.484 10.422 1 94.56 98 ARG B O 1
ATOM 1676 N N . GLY B 1 99 ? -17.781 6.043 10.734 1 91.94 99 GLY B N 1
ATOM 1677 C CA . GLY B 1 99 ? -18.078 4.773 11.375 1 91.94 99 GLY B CA 1
ATOM 1678 C C . GLY B 1 99 ? -17.406 4.609 12.719 1 91.94 99 GLY B C 1
ATOM 1679 O O . GLY B 1 99 ? -17.516 5.477 13.586 1 91.94 99 GLY B O 1
ATOM 1680 N N . PRO B 1 100 ? -16.719 3.504 12.867 1 90.88 100 PRO B N 1
ATOM 1681 C CA . PRO B 1 100 ? -16.094 3.266 14.172 1 90.88 100 PRO B CA 1
ATOM 1682 C C . PRO B 1 100 ? -14.719 3.918 14.297 1 90.88 100 PRO B C 1
ATOM 1684 O O . PRO B 1 100 ? -14.094 3.863 15.359 1 90.88 100 PRO B O 1
ATOM 1687 N N . ARG B 1 101 ? -14.305 4.531 13.258 1 94.62 101 ARG B N 1
ATOM 1688 C CA . ARG B 1 101 ? -12.938 5.031 13.289 1 94.62 101 ARG B CA 1
ATOM 1689 C C . ARG B 1 101 ? -12.898 6.539 13.047 1 94.62 101 ARG B C 1
ATOM 1691 O O . ARG B 1 101 ? -13.672 7.059 12.234 1 94.62 101 ARG B O 1
ATOM 1698 N N . PHE B 1 102 ? -12.086 7.227 13.75 1 98.44 102 PHE B N 1
ATOM 1699 C CA . PHE B 1 102 ? -11.703 8.602 13.445 1 98.44 102 PHE B CA 1
ATOM 1700 C C . PHE B 1 102 ? -10.562 8.633 12.438 1 98.44 102 PHE B C 1
ATOM 1702 O O . PHE B 1 102 ? -9.516 8.031 12.664 1 98.44 102 PHE B O 1
ATOM 1709 N N . SER B 1 103 ? -10.836 9.289 11.25 1 98.56 103 SER B N 1
ATOM 1710 C CA . SER B 1 103 ? -9.852 9.172 10.188 1 98.56 103 SER B CA 1
ATOM 1711 C C . SER B 1 103 ? -9.766 10.445 9.359 1 98.56 103 SER B C 1
ATOM 1713 O O . SER B 1 103 ? -10.609 11.336 9.492 1 98.56 103 SER B O 1
ATOM 1715 N N . ALA B 1 104 ? -8.75 10.539 8.602 1 98.75 104 ALA B N 1
ATOM 1716 C CA . ALA B 1 104 ? -8.516 11.609 7.637 1 98.75 104 ALA B CA 1
ATOM 1717 C C . ALA B 1 104 ? -7.797 11.086 6.398 1 98.75 104 ALA B C 1
ATOM 1719 O O . ALA B 1 104 ? -7.141 10.047 6.449 1 98.75 104 ALA B O 1
ATOM 1720 N N . TYR B 1 105 ? -7.973 11.797 5.312 1 98.5 105 TYR B N 1
ATOM 1721 C CA . TYR B 1 105 ? -7.418 11.391 4.027 1 98.5 105 TYR B CA 1
ATOM 1722 C C . TYR B 1 105 ? -6.656 12.539 3.375 1 98.5 105 TYR B C 1
ATOM 1724 O O . TYR B 1 105 ? -7.164 13.664 3.293 1 98.5 105 TYR B O 1
ATOM 1732 N N . VAL B 1 106 ? -5.496 12.25 2.947 1 98.69 106 VAL B N 1
ATOM 1733 C CA . VAL B 1 106 ? -4.695 13.25 2.254 1 98.69 106 VAL B CA 1
ATOM 1734 C C . VAL B 1 106 ? -4.043 12.625 1.021 1 98.69 106 VAL B C 1
ATOM 1736 O O . VAL B 1 106 ? -4.035 11.406 0.867 1 98.69 106 VAL B O 1
ATOM 1739 N N . ARG B 1 107 ? -3.584 13.469 0.169 1 98.69 107 ARG B N 1
ATOM 1740 C CA . ARG B 1 107 ? -2.67 13.062 -0.895 1 98.69 107 ARG B CA 1
ATOM 1741 C C . ARG B 1 107 ? -1.288 13.68 -0.691 1 98.69 107 ARG B C 1
ATOM 1743 O O . ARG B 1 107 ? -1.17 14.852 -0.339 1 98.69 107 ARG B O 1
ATOM 1750 N N . ASP B 1 108 ? -0.292 12.844 -0.889 1 98.56 108 ASP B N 1
ATOM 1751 C CA . ASP B 1 108 ? 1.063 13.367 -0.755 1 98.56 108 ASP B CA 1
ATOM 1752 C C . ASP B 1 108 ? 1.447 14.211 -1.967 1 98.56 108 ASP B C 1
ATOM 1754 O O . ASP B 1 108 ? 0.595 14.539 -2.795 1 98.56 108 ASP B O 1
ATOM 1758 N N . LEU B 1 109 ? 2.639 14.594 -2.141 1 98.44 109 LEU B N 1
ATOM 1759 C CA . LEU B 1 109 ? 3.1 15.555 -3.137 1 98.44 109 LEU B CA 1
ATOM 1760 C C . LEU B 1 109 ? 2.969 14.984 -4.547 1 98.44 109 LEU B C 1
ATOM 1762 O O . LEU B 1 109 ? 2.91 15.734 -5.523 1 98.44 109 LEU B O 1
ATOM 1766 N N . ASP B 1 110 ? 2.957 13.648 -4.66 1 98.38 110 ASP B N 1
ATOM 1767 C CA . ASP B 1 110 ? 2.793 12.977 -5.945 1 98.38 110 ASP B CA 1
ATOM 1768 C C . ASP B 1 110 ? 1.378 12.422 -6.098 1 98.38 110 ASP B C 1
ATOM 1770 O O . ASP B 1 110 ? 1.137 11.539 -6.918 1 98.38 110 ASP B O 1
ATOM 1774 N N . LYS B 1 111 ? 0.525 12.844 -5.172 1 98.06 111 LYS B N 1
ATOM 1775 C CA . LYS B 1 111 ? -0.911 12.578 -5.207 1 98.06 111 LYS B CA 1
ATOM 1776 C C . LYS B 1 111 ? -1.218 11.141 -4.801 1 98.06 111 LYS B C 1
ATOM 1778 O O . LYS B 1 111 ? -2.283 10.617 -5.125 1 98.06 111 LYS B O 1
ATOM 1783 N N . ASN B 1 112 ? -0.289 10.453 -4.207 1 98.5 112 ASN B N 1
ATOM 1784 C CA . ASN B 1 112 ? -0.624 9.188 -3.557 1 98.5 112 ASN B CA 1
ATOM 1785 C C . ASN B 1 112 ? -1.58 9.398 -2.385 1 98.5 112 ASN B C 1
ATOM 1787 O O . ASN B 1 112 ? -1.389 10.312 -1.578 1 98.5 112 ASN B O 1
ATOM 1791 N N . LYS B 1 113 ? -2.564 8.594 -2.293 1 98.44 113 LYS B N 1
ATOM 1792 C CA . LYS B 1 113 ? -3.586 8.773 -1.265 1 98.44 113 LYS B CA 1
ATOM 1793 C C . LYS B 1 113 ? -3.217 8.023 0.014 1 98.44 113 LYS B C 1
ATOM 1795 O O . LYS B 1 113 ? -2.84 6.852 -0.034 1 98.44 113 LYS B O 1
ATOM 1800 N N . ILE B 1 114 ? -3.361 8.703 1.125 1 98.62 114 ILE B N 1
ATOM 1801 C CA . ILE B 1 114 ? -2.996 8.18 2.436 1 98.62 114 ILE B CA 1
ATOM 1802 C C . ILE B 1 114 ? -4.152 8.375 3.412 1 98.62 114 ILE B C 1
ATOM 1804 O O . ILE B 1 114 ? -4.789 9.43 3.424 1 98.62 114 ILE B O 1
ATOM 1808 N N . CYS B 1 115 ? -4.371 7.402 4.172 1 98.56 115 CYS B N 1
ATOM 1809 C CA . CYS B 1 115 ? -5.355 7.48 5.246 1 98.56 115 CYS B CA 1
ATOM 1810 C C . CYS B 1 115 ? -4.684 7.383 6.609 1 98.56 115 CYS B C 1
ATOM 1812 O O . CYS B 1 115 ? -3.84 6.512 6.828 1 98.56 115 CYS B O 1
ATOM 1814 N N . PHE B 1 116 ? -5.008 8.297 7.453 1 98.25 116 PHE B N 1
ATOM 1815 C CA . PHE B 1 116 ? -4.691 8.195 8.867 1 98.25 116 PHE B CA 1
ATOM 1816 C C . PHE B 1 116 ? -5.922 7.797 9.672 1 98.25 116 PHE B C 1
ATOM 1818 O O . PHE B 1 116 ? -6.988 8.398 9.531 1 98.25 116 PHE B O 1
ATOM 1825 N N . SER B 1 117 ? -5.746 6.852 10.547 1 98 117 SER B N 1
ATOM 1826 C CA . SER B 1 117 ? -6.859 6.434 11.383 1 98 117 SER B CA 1
ATOM 1827 C C . SER B 1 117 ? -6.406 6.164 12.812 1 98 117 SER B C 1
ATOM 1829 O O . SER B 1 117 ? -5.23 5.875 13.055 1 98 117 SER B O 1
ATOM 1831 N N . ASP B 1 118 ? -7.344 6.258 13.727 1 96.5 118 ASP B N 1
ATOM 1832 C CA . ASP B 1 118 ? -7.012 6.082 15.133 1 96.5 118 ASP B CA 1
ATOM 1833 C C . ASP B 1 118 ? -6.918 4.602 15.5 1 96.5 118 ASP B C 1
ATOM 1835 O O . ASP B 1 118 ? -7.371 3.742 14.734 1 96.5 118 ASP B O 1
#

Radius of gyration: 16.75 Å; Cα contacts (8 Å, |Δi|>4): 578; chains: 2; bounding box: 41×44×35 Å

Organism: Hirschia baltica (strain ATCC 49814 / DSM 5838 / IFAM 1418) (NCBI:txid582402)

Sequence (236 aa):
MKLNYVVLGTNNMDAGVKFYDSLFDHAEMNKMVASDRMTYWLSEDFAFALAIPFDAQTATHGNGSMIGFSVGSPAEVERLYKKAIDLGGTCEGQPNQRGPRFSAYVRDLDKNKICFSDMKLNYVVLGTNNMDAGVKFYDSLFDHAEMNKMVASDRMTYWLSEDFAFALAIPFDAQTATHGNGSMIGFSVGSPAEVERLYKKAIDLGGTCEGQPNQRGPRFSAYVRDLDKNKICFSD

pLDDT: mean 95.61, std 4.03, range [78.44, 98.75]

Foldseek 3Di:
DDDAEDEAEDPDVVLQCVLVCQLCVPVPWDWDDPDPFKIWTDDPRHIYMYGHDPVNDDGAADDVDEEEDEPPDLVSQQVSVVSQVVSPKAFPAHFDDDPPWTKGWIAHPRGHIYMYID/DDDAEDEAEDPDVVLQCVLVCQLCVPVPWDWDDPDPFKIWTDDPRHIYMYGHDPVNDDGAADDVDEEEDEPPDLVSQQVSVVSQVVSPKAFPAHFDDDDPWTKGWIAHPRGHIYMYID

Nearest PDB structures (foldseek):
  4qb5-assembly1_A  TM=9.185E-01  e=2.215E-13  Rhodoferax ferrireducens T118
  4qb5-assembly1_C  TM=9.377E-01  e=7.049E-13  Rhodoferax ferrireducens T118
  4qb5-assembly2_B  TM=9.274E-01  e=6.610E-13  Rhodoferax ferrireducens T118
  4pav-assembly1_A  TM=8.003E-01  e=1.134E-10  Staphylococcus aureus
  4pav-assembly6_F  TM=8.032E-01  e=2.615E-10  Staphylococcus aureus

InterPro domains:
  IPR004360 Glyoxalase/fosfomycin resistance/dioxygenase domain [PF00903] (2-116)
  IPR029068 Glyoxalase/Bleomycin resistance protein/Dihydroxybiphenyl dioxygenase [G3DSA:3.10.180.10] (1-118)
  IPR029068 Glyoxalase/Bleomycin resistance protein/Dihydroxybiphenyl dioxygenase [SSF54593] (1-117)
  IPR037523 Vicinal oxygen chelate (VOC), core domain [PS51819] (2-118)

Solvent-accessible surface area (backbone atoms only — not comparable to full-atom values): 11937 Å² total; per-residue (Å²): 105,41,67,31,35,41,32,38,27,32,81,45,62,68,64,49,48,53,46,49,49,62,67,42,65,83,55,72,55,50,74,41,77,79,48,97,46,29,40,36,38,34,45,98,75,36,39,40,32,43,23,45,17,92,84,70,49,79,35,36,44,30,37,37,35,34,42,27,33,36,48,74,31,60,68,48,28,45,50,49,50,52,50,41,42,74,68,60,22,43,84,70,36,71,74,42,79,55,86,95,39,37,30,29,29,33,20,45,85,56,55,40,37,38,35,35,25,62,105,41,67,31,34,40,32,38,28,33,83,46,62,69,63,49,49,54,47,50,50,61,70,41,64,84,55,72,54,48,75,41,76,78,48,95,45,31,39,35,39,34,44,98,74,35,38,40,32,44,22,46,18,89,84,70,51,79,36,36,44,30,38,37,33,35,42,27,32,37,48,75,31,59,69,47,28,46,50,50,50,52,50,41,43,74,69,60,22,44,84,69,37,72,72,41,78,55,84,94,37,37,30,29,27,34,19,46,87,54,55,40,38,38,32,34,23,62